Protein AF-A0A0K2REM5-F1 (afdb_monomer)

Solvent-accessible surface area (backbone atoms only — not comparable to full-atom values): 14705 Å² total; per-residue (Å²): 134,83,55,88,50,57,72,48,82,71,60,48,49,62,60,50,51,50,46,52,53,49,50,54,51,49,50,55,50,48,58,51,52,76,68,58,70,94,70,83,90,74,93,64,73,69,62,57,52,56,51,51,54,47,53,51,50,52,52,48,51,52,49,50,52,52,50,52,54,51,49,53,56,49,50,42,46,47,56,35,48,53,49,67,74,66,60,81,79,70,76,54,78,49,80,84,87,75,82,59,88,82,70,61,70,92,49,94,90,57,73,57,70,63,36,54,78,94,71,44,64,84,87,76,93,54,98,66,77,84,59,65,51,57,96,79,36,72,48,75,48,74,78,65,41,75,41,74,42,77,43,42,50,71,61,57,60,71,47,81,21,33,66,44,80,48,73,50,69,49,94,83,42,53,95,88,52,69,45,49,39,22,40,80,42,78,45,63,60,66,68,58,59,43,61,72,21,34,70,37,93,86,56,58,58,45,74,47,70,50,92,76,46,54,72,50,78,43,67,64,54,86,65,83,70,84,67,79,85,78,78,80,89,131

Sequence (234 aa):
MLTRAQAAPTAAIAPVVATIVTMLFLRLLIQRLETWRPVPVASDMPLARRSFMQLLGGTAIAAAAAGIVTTLVRRAGTVASDFRRGVALPAPVTPPQKVPDGAALTLAGLQPLVTPNPDFYRIDTALIPPAVNPPDWTLKVTGLVEREVTLDFATLLTKPMIERHVTIACVSNEVGGDLIGNALWLGWPVRELLAMAGPKPGADMVLSRSTDGWTAGTPSRRSPTIGTRSSPSE

pLDDT: mean 80.76, std 16.91, range [35.06, 98.0]

Radius of gyration: 27.95 Å; Cα contacts (8 Å, |Δi|>4): 192; chains: 1; bounding box: 72×61×76 Å

Structure (mmCIF, N/CA/C/O backbone):
data_AF-A0A0K2REM5-F1
#
_entry.id   AF-A0A0K2REM5-F1
#
loop_
_atom_site.group_PDB
_atom_site.id
_atom_site.type_symbol
_atom_site.label_atom_id
_atom_site.label_alt_id
_atom_site.label_comp_id
_atom_site.label_asym_id
_atom_site.label_entity_id
_atom_site.label_seq_id
_atom_site.pdbx_PDB_ins_code
_atom_site.Cartn_x
_atom_site.Cartn_y
_atom_site.Cartn_z
_atom_site.occupancy
_atom_site.B_iso_or_equiv
_atom_site.auth_seq_id
_atom_site.auth_comp_id
_atom_site.auth_asym_id
_atom_site.auth_atom_id
_atom_site.pdbx_PDB_model_num
ATOM 1 N N . MET A 1 1 ? 13.345 14.187 -12.898 1.00 38.91 1 MET A N 1
ATOM 2 C CA . MET A 1 1 ? 13.161 14.880 -11.607 1.00 38.91 1 MET A CA 1
ATOM 3 C C . MET A 1 1 ? 13.047 13.817 -10.528 1.00 38.91 1 MET A C 1
ATOM 5 O O . MET A 1 1 ? 12.095 13.054 -10.583 1.00 38.91 1 MET A O 1
ATOM 9 N N . LEU A 1 2 ? 14.030 13.691 -9.630 1.00 37.66 2 LEU A N 1
ATOM 10 C CA . LEU A 1 2 ? 13.861 12.861 -8.431 1.00 37.66 2 LEU A CA 1
ATOM 11 C C . LEU A 1 2 ? 13.026 13.662 -7.430 1.00 37.66 2 LEU A C 1
ATOM 13 O O . LEU A 1 2 ? 13.367 14.806 -7.128 1.00 37.66 2 LEU A O 1
ATOM 17 N N . THR A 1 3 ? 11.930 13.096 -6.935 1.00 45.97 3 THR A N 1
ATOM 18 C CA . THR A 1 3 ? 11.188 13.710 -5.829 1.00 45.97 3 THR A CA 1
ATOM 19 C C . THR A 1 3 ? 12.011 13.584 -4.542 1.00 45.97 3 THR A C 1
ATOM 21 O O . THR A 1 3 ? 12.854 12.695 -4.408 1.00 45.97 3 THR A O 1
ATOM 24 N N . ARG A 1 4 ? 11.783 14.482 -3.571 1.00 49.62 4 ARG A N 1
ATOM 25 C CA . ARG A 1 4 ? 12.514 14.565 -2.283 1.00 49.62 4 ARG A CA 1
ATOM 26 C C . ARG A 1 4 ? 12.609 13.220 -1.537 1.00 49.62 4 ARG A C 1
ATOM 28 O O . ARG A 1 4 ? 13.523 13.016 -0.749 1.00 49.62 4 ARG A O 1
ATOM 35 N N . ALA A 1 5 ? 11.672 12.318 -1.813 1.00 50.94 5 ALA A N 1
ATOM 36 C CA . ALA A 1 5 ? 11.553 10.974 -1.271 1.00 50.94 5 ALA A CA 1
ATOM 37 C C . ALA A 1 5 ? 12.581 9.953 -1.794 1.00 50.94 5 ALA A C 1
ATOM 39 O O . ALA A 1 5 ? 12.925 9.013 -1.086 1.00 50.94 5 ALA A O 1
ATOM 40 N N . GLN A 1 6 ? 13.081 10.128 -3.018 1.00 51.16 6 GLN A N 1
ATOM 41 C CA . GLN A 1 6 ? 13.965 9.163 -3.683 1.00 51.16 6 GLN A CA 1
ATOM 42 C C . GLN A 1 6 ? 15.454 9.502 -3.507 1.00 51.16 6 GLN A C 1
ATOM 44 O O . GLN A 1 6 ? 16.320 8.814 -4.042 1.00 51.16 6 GLN A O 1
ATOM 49 N N . ALA A 1 7 ? 15.772 10.557 -2.752 1.00 49.78 7 ALA A N 1
ATOM 50 C CA . ALA A 1 7 ? 17.129 11.046 -2.524 1.00 49.78 7 ALA A CA 1
ATOM 51 C C . ALA A 1 7 ? 17.877 10.241 -1.439 1.00 49.78 7 ALA A C 1
ATOM 53 O O . ALA A 1 7 ? 18.422 10.809 -0.495 1.00 49.78 7 ALA A O 1
ATOM 54 N N . ALA A 1 8 ? 17.910 8.911 -1.552 1.00 58.28 8 ALA A N 1
ATOM 55 C CA . ALA A 1 8 ? 18.870 8.106 -0.799 1.00 58.28 8 ALA A CA 1
ATOM 56 C C . ALA A 1 8 ? 20.272 8.263 -1.433 1.00 58.28 8 ALA A C 1
ATOM 58 O O . ALA A 1 8 ? 20.366 8.304 -2.661 1.00 58.28 8 ALA A O 1
ATOM 59 N N . PRO A 1 9 ? 21.381 8.293 -0.665 1.00 52.97 9 PRO A N 1
ATOM 60 C CA . PRO A 1 9 ? 22.737 8.385 -1.228 1.00 52.97 9 PRO A CA 1
ATOM 61 C C . PRO A 1 9 ? 23.044 7.278 -2.249 1.00 52.97 9 PRO A C 1
ATOM 63 O O . PRO A 1 9 ? 23.750 7.492 -3.232 1.00 52.97 9 PRO A O 1
ATOM 66 N N . THR A 1 10 ? 22.450 6.098 -2.058 1.00 53.66 10 THR A N 1
ATOM 67 C CA . THR A 1 10 ? 22.546 4.953 -2.973 1.00 53.66 10 THR A CA 1
ATOM 68 C C . THR A 1 10 ? 21.796 5.166 -4.288 1.00 53.66 10 THR A C 1
ATOM 70 O O . THR A 1 10 ? 22.218 4.640 -5.317 1.00 53.66 10 THR A O 1
ATOM 73 N N . ALA A 1 11 ? 20.743 5.991 -4.300 1.00 58.75 11 ALA A N 1
ATOM 74 C CA . ALA A 1 11 ? 19.997 6.340 -5.509 1.00 58.75 11 ALA A CA 1
ATOM 75 C C . ALA A 1 11 ? 20.817 7.208 -6.479 1.00 58.75 11 ALA A C 1
ATOM 77 O O . ALA A 1 11 ? 20.502 7.260 -7.665 1.00 58.75 11 ALA A O 1
ATOM 78 N N . ALA A 1 12 ? 21.894 7.845 -6.003 1.00 60.94 12 ALA A N 1
ATOM 79 C CA . ALA A 1 12 ? 22.822 8.596 -6.844 1.00 60.94 12 ALA A CA 1
ATOM 80 C C . ALA A 1 12 ? 23.864 7.703 -7.542 1.00 60.94 12 ALA A C 1
ATOM 82 O O . ALA A 1 12 ? 24.418 8.106 -8.560 1.00 60.94 12 ALA A O 1
ATOM 83 N N . ILE A 1 13 ? 24.116 6.480 -7.058 1.00 68.44 13 ILE A N 1
ATOM 84 C CA . ILE A 1 13 ? 25.184 5.617 -7.593 1.00 68.44 13 ILE A CA 1
ATOM 85 C C . ILE A 1 13 ? 24.899 5.235 -9.046 1.00 68.44 13 ILE A C 1
ATOM 87 O O . ILE A 1 13 ? 25.750 5.419 -9.911 1.00 68.44 13 ILE A O 1
ATOM 91 N N . ALA A 1 14 ? 23.690 4.752 -9.335 1.00 67.69 14 ALA A N 1
ATOM 92 C CA . ALA A 1 14 ? 23.302 4.359 -10.686 1.00 67.69 14 ALA A CA 1
ATOM 93 C C . ALA A 1 14 ? 23.385 5.515 -11.709 1.00 67.69 14 ALA A C 1
ATOM 95 O O . ALA A 1 14 ? 24.041 5.329 -12.736 1.00 67.69 14 ALA A O 1
ATOM 96 N N . PRO A 1 15 ? 22.809 6.713 -11.468 1.00 72.19 15 PRO A N 1
ATOM 97 C CA . PRO A 1 15 ? 22.940 7.829 -12.401 1.00 72.19 15 PRO A CA 1
ATOM 98 C C . PRO A 1 15 ? 24.369 8.374 -12.477 1.00 72.19 15 PRO A C 1
ATOM 100 O O . PRO A 1 15 ? 24.779 8.778 -13.560 1.00 72.19 15 PRO A O 1
ATOM 103 N N . VAL A 1 16 ? 25.161 8.346 -11.398 1.00 78.94 16 VAL A N 1
ATOM 104 C CA . VAL A 1 16 ? 26.580 8.747 -11.442 1.00 78.94 16 VAL A CA 1
ATOM 105 C C . VAL A 1 16 ? 27.391 7.779 -12.299 1.00 78.94 16 VAL A C 1
ATOM 107 O O . VAL A 1 16 ? 28.109 8.221 -13.191 1.00 78.94 16 VAL A O 1
ATOM 110 N N . VAL A 1 17 ? 27.237 6.467 -12.101 1.00 78.44 17 VAL A N 1
ATOM 111 C CA . VAL A 1 17 ? 27.892 5.448 -12.936 1.00 78.44 17 VAL A CA 1
ATOM 112 C C . VAL A 1 17 ? 27.443 5.584 -14.389 1.00 78.44 17 VAL A C 1
ATOM 114 O O . VAL A 1 17 ? 28.288 5.623 -15.279 1.00 78.44 17 VAL A O 1
ATOM 117 N N . ALA A 1 18 ? 26.142 5.743 -14.643 1.00 73.75 18 ALA A N 1
ATOM 118 C CA . ALA A 1 18 ? 25.622 5.966 -15.990 1.00 73.75 18 ALA A CA 1
ATOM 119 C C . ALA A 1 18 ? 26.197 7.243 -16.621 1.00 73.75 18 ALA A C 1
ATOM 121 O O . ALA A 1 18 ? 26.572 7.228 -17.791 1.00 73.75 18 ALA A O 1
ATOM 122 N N . THR A 1 19 ? 26.333 8.324 -15.851 1.00 79.56 19 THR A N 1
ATOM 123 C CA . THR A 1 19 ? 26.928 9.587 -16.311 1.00 79.56 19 THR A CA 1
ATOM 124 C C . THR A 1 19 ? 28.407 9.412 -16.628 1.00 79.56 19 THR A C 1
ATOM 126 O O . THR A 1 19 ? 28.842 9.847 -17.687 1.00 79.56 19 THR A O 1
ATOM 129 N N . ILE A 1 20 ? 29.179 8.730 -15.776 1.00 82.56 20 ILE A N 1
ATOM 130 C CA . ILE A 1 20 ? 30.601 8.448 -16.021 1.00 82.56 20 ILE A CA 1
ATOM 131 C C . ILE A 1 20 ? 30.760 7.592 -17.279 1.00 82.56 20 ILE A C 1
ATOM 133 O O . ILE A 1 20 ? 31.544 7.943 -18.157 1.00 82.56 20 ILE A O 1
ATOM 137 N N . VAL A 1 21 ? 29.989 6.509 -17.406 1.00 81.00 21 VAL A N 1
ATOM 138 C CA . VAL A 1 21 ? 30.015 5.630 -18.585 1.00 81.00 21 VAL A CA 1
ATOM 139 C C . VAL A 1 21 ? 29.639 6.407 -19.845 1.00 81.00 21 VAL A C 1
ATOM 141 O O . VAL A 1 21 ? 30.351 6.329 -20.843 1.00 81.00 21 VAL A O 1
ATOM 144 N N . THR A 1 22 ? 28.578 7.215 -19.786 1.00 78.31 22 THR A N 1
ATOM 145 C CA . THR A 1 22 ? 28.150 8.069 -20.902 1.00 78.31 22 THR A CA 1
ATOM 146 C C . THR A 1 22 ? 29.225 9.091 -21.251 1.00 78.31 22 THR A C 1
ATOM 148 O O . THR A 1 22 ? 29.526 9.268 -22.423 1.00 78.31 22 THR A O 1
ATOM 151 N N . MET A 1 23 ? 29.857 9.727 -20.263 1.00 81.25 23 MET A N 1
ATOM 152 C CA . MET A 1 23 ? 30.904 10.724 -20.484 1.00 81.25 23 MET A CA 1
ATOM 153 C C . MET A 1 23 ? 32.159 10.100 -21.100 1.00 81.25 23 MET A C 1
ATOM 155 O O . MET A 1 23 ? 32.737 10.676 -22.018 1.00 81.25 23 MET A O 1
ATOM 159 N N . LEU A 1 24 ? 32.574 8.918 -20.637 1.00 82.69 24 LEU A N 1
ATOM 160 C CA . LEU A 1 24 ? 33.688 8.170 -21.223 1.00 82.69 24 LEU A CA 1
ATOM 161 C C . LEU A 1 24 ? 33.369 7.740 -22.657 1.00 82.69 24 LEU A C 1
ATOM 163 O O . LEU A 1 24 ? 34.203 7.904 -23.546 1.00 82.69 24 LEU A O 1
ATOM 167 N N . PHE A 1 25 ? 32.150 7.257 -22.898 1.00 78.75 25 PHE A N 1
ATOM 168 C CA . PHE A 1 25 ? 31.690 6.884 -24.230 1.00 78.75 25 PHE A CA 1
ATOM 169 C C . PHE A 1 25 ? 31.640 8.093 -25.175 1.00 78.75 25 PHE A C 1
ATOM 171 O O . PHE A 1 25 ? 32.170 8.034 -26.281 1.00 78.75 25 PHE A O 1
ATOM 178 N N . LEU A 1 26 ? 31.099 9.224 -24.716 1.00 78.69 26 LEU A N 1
ATOM 179 C CA . LEU A 1 26 ? 31.030 10.462 -25.488 1.00 78.69 26 LEU A CA 1
ATOM 180 C C . LEU A 1 26 ? 32.428 11.017 -25.782 1.00 78.69 26 LEU A C 1
ATOM 182 O O . LEU A 1 26 ? 32.691 11.428 -26.905 1.00 78.69 26 LEU A O 1
ATOM 186 N N . ARG A 1 27 ? 33.353 10.979 -24.812 1.00 81.25 27 ARG A N 1
ATOM 187 C CA . ARG A 1 27 ? 34.755 11.372 -25.031 1.00 81.25 27 ARG A CA 1
ATOM 188 C C . ARG A 1 27 ? 35.427 10.505 -26.091 1.00 81.25 27 ARG A C 1
ATOM 190 O O . ARG A 1 27 ? 36.120 11.044 -26.948 1.00 81.25 27 ARG A O 1
ATOM 197 N N . LEU A 1 28 ? 35.196 9.192 -26.067 1.00 81.25 28 LEU A N 1
ATOM 198 C CA . LEU A 1 28 ? 35.695 8.282 -27.100 1.00 81.25 28 LEU A CA 1
ATOM 199 C C . LEU A 1 28 ? 35.115 8.619 -28.483 1.00 81.25 28 LEU A C 1
ATOM 201 O O . LEU A 1 28 ? 35.856 8.616 -29.465 1.00 81.25 28 LEU A O 1
ATOM 205 N N . LEU A 1 29 ? 33.822 8.949 -28.563 1.00 75.31 29 LEU A N 1
ATOM 206 C CA . LEU A 1 29 ? 33.171 9.369 -29.809 1.00 75.31 29 LEU A CA 1
ATOM 207 C C . LEU A 1 29 ? 33.691 10.722 -30.316 1.00 75.31 29 LEU A C 1
ATOM 209 O O . LEU A 1 29 ? 33.937 10.859 -31.510 1.00 75.31 29 LEU A O 1
ATOM 213 N N . ILE A 1 30 ? 33.912 11.697 -29.429 1.00 77.88 30 ILE A N 1
ATOM 214 C CA . ILE A 1 30 ? 34.440 13.025 -29.781 1.00 77.88 30 ILE A CA 1
ATOM 215 C C . ILE A 1 30 ? 35.875 12.915 -30.296 1.00 77.88 30 ILE A C 1
ATOM 217 O O . ILE A 1 30 ? 36.161 13.408 -31.380 1.00 77.88 30 ILE A O 1
ATOM 221 N N . GLN A 1 31 ? 36.756 12.185 -29.603 1.00 78.31 31 GLN A N 1
ATOM 222 C CA . GLN A 1 31 ? 38.121 11.934 -30.091 1.00 78.31 31 GLN A CA 1
ATOM 223 C C . GLN A 1 31 ? 38.123 11.237 -31.459 1.00 78.31 31 GLN A C 1
ATOM 225 O O . GLN A 1 31 ? 39.013 11.440 -32.288 1.00 78.31 31 GLN A O 1
ATOM 230 N N . ARG A 1 32 ? 37.113 10.402 -31.720 1.00 66.56 32 ARG A N 1
ATOM 231 C CA . ARG A 1 32 ? 36.924 9.754 -33.018 1.00 66.56 32 ARG A CA 1
ATOM 232 C C . ARG A 1 32 ? 36.415 10.699 -34.099 1.00 66.56 32 ARG A C 1
ATOM 234 O O . ARG A 1 32 ? 36.849 10.568 -35.237 1.00 66.56 32 ARG A O 1
ATOM 241 N N . LEU A 1 33 ? 35.553 11.646 -33.748 1.00 72.44 33 LEU A N 1
ATOM 242 C CA . LEU A 1 33 ? 35.083 12.685 -34.658 1.00 72.44 33 LEU A CA 1
ATOM 243 C C . LEU A 1 33 ? 36.209 13.665 -35.016 1.00 72.44 33 LEU A C 1
ATOM 245 O O . LEU A 1 33 ? 36.380 13.992 -36.182 1.00 72.44 33 LEU A O 1
ATOM 249 N N . GLU A 1 34 ? 37.025 14.073 -34.043 1.00 71.38 34 GLU A N 1
ATOM 250 C CA . GLU A 1 34 ? 38.167 14.977 -34.260 1.00 71.38 34 GLU A CA 1
ATOM 251 C C . GLU A 1 34 ? 39.264 14.353 -35.133 1.00 71.38 34 GLU A C 1
ATOM 253 O O . GLU A 1 34 ? 39.951 15.046 -35.882 1.00 71.38 34 GLU A O 1
ATOM 258 N N . THR A 1 35 ? 39.419 13.029 -35.068 1.00 66.94 35 THR A N 1
ATOM 259 C CA . THR A 1 35 ? 40.358 12.288 -35.924 1.00 66.94 35 THR A CA 1
ATOM 260 C C . THR A 1 35 ? 39.781 11.949 -37.301 1.00 66.94 35 THR A C 1
ATOM 262 O O . THR A 1 35 ? 40.516 11.476 -38.172 1.00 66.94 35 THR A O 1
ATOM 265 N N . TRP A 1 36 ? 38.496 12.221 -37.544 1.00 57.62 36 TRP A N 1
ATOM 266 C CA . TRP A 1 36 ? 37.853 12.012 -38.835 1.00 57.62 36 TRP A CA 1
ATOM 267 C C . TRP A 1 36 ? 38.085 13.220 -39.753 1.00 57.62 36 TRP A C 1
ATOM 269 O O . TRP A 1 36 ? 37.382 14.225 -39.699 1.00 57.62 36 TRP A O 1
ATOM 279 N N . ARG A 1 37 ? 39.098 13.124 -40.621 1.00 55.56 37 ARG A N 1
ATOM 280 C CA . ARG A 1 37 ? 39.279 14.033 -41.763 1.00 55.56 37 ARG A CA 1
ATOM 281 C C . ARG A 1 37 ? 38.570 13.457 -42.996 1.00 55.56 37 ARG A C 1
ATOM 283 O O . ARG A 1 37 ? 38.778 12.277 -43.283 1.00 55.56 37 ARG A O 1
ATOM 290 N N . PRO A 1 38 ? 37.797 14.243 -43.768 1.00 50.12 38 PRO A N 1
ATOM 291 C CA . PRO A 1 38 ? 37.317 13.798 -45.070 1.00 50.12 38 PRO A CA 1
ATOM 292 C C . PRO A 1 38 ? 38.514 13.723 -46.028 1.00 50.12 38 PRO A C 1
ATOM 294 O O . PRO A 1 38 ? 39.036 14.745 -46.464 1.00 50.12 38 PRO A O 1
ATOM 297 N N . VAL A 1 39 ? 38.993 12.511 -46.312 1.00 48.88 39 VAL A N 1
ATOM 298 C CA . VAL A 1 39 ? 40.032 12.267 -47.323 1.00 48.88 39 VAL A CA 1
ATOM 299 C C . VAL A 1 39 ? 39.340 11.846 -48.625 1.00 48.88 39 VAL A C 1
ATOM 301 O O . VAL A 1 39 ? 38.527 10.918 -48.589 1.00 48.88 39 VAL A O 1
ATOM 304 N N . PRO A 1 40 ? 39.612 12.503 -49.771 1.00 49.75 40 PRO A N 1
ATOM 305 C CA . PRO A 1 40 ? 39.105 12.056 -51.060 1.00 49.75 40 PRO A CA 1
ATOM 306 C C . PRO A 1 40 ? 39.716 10.693 -51.418 1.00 49.75 40 PRO A C 1
ATOM 308 O O . PRO A 1 40 ? 40.903 10.450 -51.226 1.00 49.75 40 PRO A O 1
ATOM 311 N N . VAL A 1 41 ? 38.843 9.806 -51.888 1.00 58.69 41 VAL A N 1
ATOM 312 C CA . VAL A 1 41 ? 39.009 8.371 -52.165 1.00 58.69 41 VAL A CA 1
ATOM 313 C C . VAL A 1 41 ? 40.422 7.942 -52.602 1.00 58.69 41 VAL A C 1
ATOM 315 O O . VAL A 1 41 ? 40.821 8.195 -53.733 1.00 58.69 41 VAL A O 1
ATOM 318 N N . ALA A 1 42 ? 41.109 7.172 -51.751 1.00 48.56 42 ALA A N 1
ATOM 319 C CA . ALA A 1 42 ? 42.051 6.122 -52.156 1.00 48.56 42 ALA A CA 1
ATOM 320 C C . ALA A 1 42 ? 42.259 5.120 -50.999 1.00 48.56 42 ALA A C 1
ATOM 322 O O . ALA A 1 42 ? 42.780 5.472 -49.948 1.00 48.56 42 ALA A O 1
ATOM 323 N N . SER A 1 43 ? 41.767 3.892 -51.205 1.00 58.88 43 SER A N 1
ATOM 324 C CA . SER A 1 43 ? 42.040 2.630 -50.487 1.00 58.88 43 SER A CA 1
ATOM 325 C C . SER A 1 43 ? 42.645 2.696 -49.070 1.00 58.88 43 SER A C 1
ATOM 327 O O . SER A 1 43 ? 43.864 2.707 -48.931 1.00 58.88 43 SER A O 1
ATOM 329 N N . ASP A 1 44 ? 41.817 2.576 -48.021 1.00 49.81 44 ASP A N 1
ATOM 330 C CA . ASP A 1 44 ? 42.328 2.309 -46.665 1.00 49.81 44 ASP A CA 1
ATOM 331 C C . ASP A 1 44 ? 41.375 1.425 -45.823 1.00 49.81 44 ASP A C 1
ATOM 333 O O . ASP A 1 44 ? 40.582 1.868 -44.991 1.00 49.81 44 ASP A O 1
ATOM 337 N N . MET A 1 45 ? 41.446 0.110 -46.055 1.00 55.16 45 MET A N 1
ATOM 338 C CA . MET A 1 45 ? 40.729 -0.938 -45.301 1.00 55.16 45 MET A CA 1
ATOM 339 C C . MET A 1 45 ? 41.046 -1.027 -43.778 1.00 55.16 45 MET A C 1
ATOM 341 O O . MET A 1 45 ? 40.168 -1.467 -43.026 1.00 55.16 45 MET A O 1
ATOM 345 N N . PRO A 1 46 ? 42.226 -0.626 -43.247 1.00 54.94 46 PRO A N 1
ATOM 346 C CA . PRO A 1 46 ? 42.538 -0.764 -41.814 1.00 54.94 46 PRO A CA 1
ATOM 347 C C . PRO A 1 46 ? 41.777 0.205 -40.891 1.00 54.94 46 PRO A C 1
ATOM 349 O O . PRO A 1 46 ? 41.361 -0.177 -39.791 1.00 54.94 46 PRO A O 1
ATOM 352 N N . LEU A 1 47 ? 41.573 1.454 -41.325 1.00 56.94 47 LEU A N 1
ATOM 353 C CA . LEU A 1 47 ? 40.915 2.502 -40.529 1.00 56.94 47 LEU A CA 1
ATOM 354 C C . LEU A 1 47 ? 39.403 2.256 -40.398 1.00 56.94 47 LEU A C 1
ATOM 356 O O . LEU A 1 47 ? 38.857 2.400 -39.301 1.00 56.94 47 LEU A O 1
ATOM 360 N N . ALA A 1 48 ? 38.757 1.778 -41.468 1.00 64.12 48 ALA A N 1
ATOM 361 C CA . ALA A 1 48 ? 37.344 1.386 -41.473 1.00 64.12 48 ALA A CA 1
ATOM 362 C C . ALA A 1 48 ? 37.054 0.204 -40.529 1.00 64.12 48 ALA A C 1
ATOM 364 O O . ALA A 1 48 ? 36.047 0.185 -39.822 1.00 64.12 48 ALA A O 1
ATOM 365 N N . ARG A 1 49 ? 37.975 -0.766 -40.437 1.00 65.81 49 ARG A N 1
ATOM 366 C CA . ARG A 1 49 ? 37.855 -1.898 -39.505 1.00 65.81 49 ARG A CA 1
ATOM 367 C C . ARG A 1 49 ? 37.924 -1.440 -38.047 1.00 65.81 49 ARG A C 1
ATOM 369 O O . ARG A 1 49 ? 37.174 -1.933 -37.208 1.00 65.81 49 ARG A O 1
ATOM 376 N N . ARG A 1 50 ? 38.799 -0.482 -37.726 1.00 68.56 50 ARG A N 1
ATOM 377 C CA . ARG A 1 50 ? 38.969 0.030 -36.356 1.00 68.56 50 ARG A CA 1
ATOM 378 C C . ARG A 1 50 ? 37.829 0.953 -35.919 1.00 68.56 50 ARG A C 1
ATOM 380 O O . ARG A 1 50 ? 37.538 1.000 -34.726 1.00 68.56 50 ARG A O 1
ATOM 387 N N . SER A 1 51 ? 37.212 1.711 -36.824 1.00 68.31 51 SER A N 1
ATOM 388 C CA . SER A 1 51 ? 36.013 2.507 -36.516 1.00 68.31 51 SER A CA 1
ATOM 389 C C . SER A 1 51 ? 34.789 1.611 -36.332 1.00 68.31 51 SER A C 1
ATOM 391 O O . SER A 1 51 ? 34.085 1.747 -35.333 1.00 68.31 51 SER A O 1
ATOM 393 N N . PHE A 1 52 ? 34.613 0.619 -37.207 1.00 69.69 52 PHE A N 1
ATOM 394 C CA . PHE A 1 52 ? 33.560 -0.386 -37.091 1.00 69.69 52 PHE A CA 1
ATOM 395 C C . PHE A 1 52 ? 33.642 -1.172 -35.773 1.00 69.69 52 PHE A C 1
ATOM 397 O O . PHE A 1 52 ? 32.657 -1.252 -35.045 1.00 69.69 52 PHE A O 1
ATOM 404 N N . MET A 1 53 ? 34.825 -1.684 -35.406 1.00 74.50 53 MET A N 1
ATOM 405 C CA . MET A 1 53 ? 35.010 -2.446 -34.159 1.00 74.50 53 MET A CA 1
ATOM 406 C C . MET A 1 53 ? 34.726 -1.617 -32.903 1.00 74.50 53 MET A C 1
ATOM 408 O O . MET A 1 53 ? 34.275 -2.151 -31.894 1.00 74.50 53 MET A O 1
ATOM 412 N N . GLN A 1 54 ? 34.960 -0.306 -32.952 1.00 69.50 54 GLN A N 1
ATOM 413 C CA . GLN A 1 54 ? 34.640 0.575 -31.835 1.00 69.50 54 GLN A CA 1
ATOM 414 C C . GLN A 1 54 ? 33.165 0.924 -31.739 1.00 69.50 54 GLN A C 1
ATOM 416 O O . GLN A 1 54 ? 32.638 0.955 -30.632 1.00 69.50 54 GLN A O 1
ATOM 421 N N . LEU A 1 55 ? 32.496 1.162 -32.869 1.00 75.12 55 LEU A N 1
ATOM 422 C CA . LEU A 1 55 ? 31.049 1.349 -32.885 1.00 75.12 55 LEU A CA 1
ATOM 423 C C . LEU A 1 55 ? 30.356 0.082 -32.366 1.00 75.12 55 LEU A C 1
ATOM 425 O O . LEU A 1 55 ? 29.487 0.157 -31.500 1.00 75.12 55 LEU A O 1
ATOM 429 N N . LEU A 1 56 ? 30.812 -1.087 -32.823 1.00 75.56 56 LEU A N 1
ATOM 430 C CA . LEU A 1 56 ? 30.339 -2.384 -32.352 1.00 75.56 56 LEU A CA 1
ATOM 431 C C . LEU A 1 56 ? 30.593 -2.565 -30.847 1.00 75.56 56 LEU A C 1
ATOM 433 O O . LEU A 1 56 ? 29.671 -2.911 -30.113 1.00 75.56 56 LEU A O 1
ATOM 437 N N . GLY A 1 57 ? 31.806 -2.265 -30.370 1.00 76.56 57 GLY A N 1
ATOM 438 C CA . GLY A 1 57 ? 32.150 -2.329 -28.946 1.00 76.56 57 GLY A CA 1
ATOM 439 C C . GLY A 1 57 ? 31.321 -1.371 -28.082 1.00 76.56 57 GLY A C 1
ATOM 440 O O . GLY A 1 57 ? 30.831 -1.758 -27.026 1.00 76.56 57 GLY A O 1
ATOM 441 N N . GLY A 1 58 ? 31.093 -0.146 -28.558 1.00 74.38 58 GLY A N 1
ATOM 442 C CA . GLY A 1 58 ? 30.236 0.845 -27.909 1.00 74.38 58 GLY A CA 1
ATOM 443 C C . GLY A 1 58 ? 28.785 0.392 -27.789 1.00 74.38 58 GLY A C 1
ATOM 444 O O . GLY A 1 58 ? 28.196 0.443 -26.710 1.00 74.38 58 GLY A O 1
ATOM 445 N N . THR A 1 59 ? 28.236 -0.124 -28.888 1.00 76.19 59 THR A N 1
ATOM 446 C CA . THR A 1 59 ? 26.868 -0.654 -28.934 1.00 76.19 59 THR A CA 1
ATOM 447 C C . THR A 1 59 ? 26.722 -1.872 -28.017 1.00 76.19 59 THR A C 1
ATOM 449 O O . THR A 1 59 ? 25.731 -1.986 -27.299 1.00 76.19 59 THR A O 1
ATOM 452 N N . ALA A 1 60 ? 27.731 -2.748 -27.969 1.00 75.12 60 ALA A N 1
ATOM 453 C CA . ALA A 1 60 ? 27.752 -3.909 -27.084 1.00 75.12 60 ALA A CA 1
ATOM 454 C C . ALA A 1 60 ? 27.770 -3.516 -25.597 1.00 75.12 60 ALA A C 1
ATOM 456 O O . ALA A 1 60 ? 27.030 -4.096 -24.806 1.00 75.12 60 ALA A O 1
ATOM 457 N N . ILE A 1 61 ? 28.555 -2.501 -25.214 1.00 77.44 61 ILE A N 1
ATOM 458 C CA . ILE A 1 61 ? 28.582 -1.986 -23.834 1.00 77.44 61 ILE A CA 1
ATOM 459 C C . ILE A 1 61 ? 27.228 -1.375 -23.458 1.00 77.44 61 ILE A C 1
ATOM 461 O O . ILE A 1 61 ? 26.705 -1.668 -22.382 1.00 77.44 61 ILE A O 1
ATOM 465 N N . ALA A 1 62 ? 26.633 -0.569 -24.341 1.00 75.19 62 ALA A N 1
ATOM 466 C CA . ALA A 1 62 ? 25.319 0.025 -24.105 1.00 75.19 62 ALA A CA 1
ATOM 467 C C . ALA A 1 62 ? 24.227 -1.049 -23.943 1.00 75.19 62 ALA A C 1
ATOM 469 O O . ALA A 1 62 ? 23.435 -0.993 -23.001 1.00 75.19 62 ALA A O 1
ATOM 470 N N . ALA A 1 63 ? 24.227 -2.066 -24.809 1.00 78.44 63 ALA A N 1
ATOM 471 C CA . ALA A 1 63 ? 23.303 -3.193 -24.723 1.00 78.44 63 ALA A CA 1
ATOM 472 C C . ALA A 1 63 ? 23.507 -4.013 -23.438 1.00 78.44 63 ALA A C 1
ATOM 474 O O . ALA A 1 63 ? 22.531 -4.377 -22.783 1.00 78.44 63 ALA A O 1
ATOM 475 N N . ALA A 1 64 ? 24.757 -4.258 -23.032 1.00 77.50 64 ALA A N 1
ATOM 476 C CA . ALA A 1 64 ? 25.068 -4.952 -21.786 1.00 77.50 64 ALA A CA 1
ATOM 477 C C . ALA A 1 64 ? 24.583 -4.162 -20.561 1.00 77.50 64 ALA A C 1
ATOM 479 O O . ALA A 1 64 ? 23.938 -4.730 -19.680 1.00 77.50 64 ALA A O 1
ATOM 480 N N . ALA A 1 65 ? 24.816 -2.846 -20.526 1.00 75.38 65 ALA A N 1
ATOM 481 C CA . ALA A 1 65 ? 24.337 -1.981 -19.451 1.00 75.38 65 ALA A CA 1
ATOM 482 C C . ALA A 1 65 ? 22.800 -1.976 -19.367 1.00 75.38 65 ALA A C 1
ATOM 484 O O . ALA A 1 65 ? 22.240 -2.180 -18.288 1.00 75.38 65 ALA A O 1
ATOM 485 N N . ALA A 1 66 ? 22.109 -1.830 -20.502 1.00 77.81 66 ALA A N 1
ATOM 486 C CA . ALA A 1 66 ? 20.650 -1.907 -20.563 1.00 77.81 66 ALA A CA 1
ATOM 487 C C . ALA A 1 66 ? 20.122 -3.285 -20.120 1.00 77.81 66 ALA A C 1
ATOM 489 O O . ALA A 1 66 ? 19.138 -3.370 -19.381 1.00 77.81 66 ALA A O 1
ATOM 490 N N . GLY A 1 67 ? 20.800 -4.367 -20.516 1.00 79.31 67 GLY A N 1
ATOM 491 C CA . GLY A 1 67 ? 20.484 -5.735 -20.109 1.00 79.31 67 GLY A CA 1
ATOM 492 C C . GLY A 1 67 ? 20.627 -5.956 -18.602 1.00 79.31 67 GLY A C 1
ATOM 493 O O . GLY A 1 67 ? 19.737 -6.548 -17.987 1.00 79.31 67 GLY A O 1
ATOM 494 N N . ILE A 1 68 ? 21.690 -5.426 -17.986 1.00 78.31 68 ILE A N 1
ATOM 495 C CA . ILE A 1 68 ? 21.910 -5.472 -16.530 1.00 78.31 68 ILE A CA 1
ATOM 496 C C . ILE A 1 68 ? 20.801 -4.711 -15.794 1.00 78.31 68 ILE A C 1
ATOM 498 O O . ILE A 1 68 ? 20.177 -5.257 -14.886 1.00 78.31 68 ILE A O 1
ATOM 502 N N . VAL A 1 69 ? 20.491 -3.479 -16.209 1.00 76.38 69 VAL A N 1
ATOM 503 C CA . VAL A 1 69 ? 19.411 -2.688 -15.590 1.00 76.38 69 VAL A CA 1
ATOM 504 C C . VAL A 1 69 ? 18.071 -3.421 -15.698 1.00 76.38 69 VAL A C 1
ATOM 506 O O . VAL A 1 69 ? 17.356 -3.574 -14.707 1.00 76.38 69 VAL A O 1
ATOM 509 N N . THR A 1 70 ? 17.758 -3.950 -16.882 1.00 78.25 70 THR A N 1
ATOM 510 C CA . THR A 1 70 ? 16.509 -4.681 -17.131 1.00 78.25 70 THR A CA 1
ATOM 511 C C . THR A 1 70 ? 16.414 -5.950 -16.285 1.00 78.25 70 THR A C 1
ATOM 513 O O . THR A 1 70 ? 15.354 -6.249 -15.736 1.00 78.25 70 THR A O 1
ATOM 516 N N . THR A 1 71 ? 17.507 -6.706 -16.149 1.00 77.38 71 THR A N 1
ATOM 517 C CA . THR A 1 71 ? 17.522 -7.928 -15.331 1.00 77.38 71 THR A CA 1
ATOM 518 C C . THR A 1 71 ? 17.372 -7.629 -13.848 1.00 77.38 71 THR A C 1
ATOM 520 O O . THR A 1 71 ? 16.638 -8.350 -13.177 1.00 77.38 71 THR A O 1
ATOM 523 N N . LEU A 1 72 ? 17.987 -6.561 -13.334 1.00 76.06 72 LEU A N 1
ATOM 524 C CA . LEU A 1 72 ? 17.816 -6.150 -11.938 1.00 76.06 72 LEU A CA 1
ATOM 525 C C . LEU A 1 72 ? 16.364 -5.759 -11.630 1.00 76.06 72 LEU A C 1
ATOM 527 O O . LEU A 1 72 ? 15.791 -6.262 -10.665 1.00 76.06 72 LEU A O 1
ATOM 531 N N . VAL A 1 73 ? 15.739 -4.940 -12.484 1.00 76.56 73 VAL A N 1
ATOM 532 C CA . VAL A 1 73 ? 14.327 -4.541 -12.326 1.00 76.56 73 VAL A CA 1
ATOM 533 C C . VAL A 1 73 ? 13.402 -5.758 -12.393 1.00 76.56 73 VAL A C 1
ATOM 535 O O . VAL A 1 73 ? 12.524 -5.920 -11.545 1.00 76.56 73 VAL A O 1
ATOM 538 N N . ARG A 1 74 ? 13.623 -6.657 -13.363 1.00 78.38 74 ARG A N 1
ATOM 539 C CA . ARG A 1 74 ? 12.835 -7.890 -13.493 1.00 78.38 74 ARG A CA 1
ATOM 540 C C . ARG A 1 74 ? 12.980 -8.787 -12.269 1.00 78.38 74 ARG A C 1
ATOM 542 O O . ARG A 1 74 ? 11.965 -9.247 -11.765 1.00 78.38 74 ARG A O 1
ATOM 549 N N . ARG A 1 75 ? 14.201 -8.996 -11.764 1.00 76.38 75 ARG A N 1
ATOM 550 C CA . ARG A 1 75 ? 14.458 -9.827 -10.574 1.00 76.38 75 ARG A CA 1
ATOM 551 C C . ARG A 1 75 ? 13.753 -9.295 -9.331 1.00 76.38 75 AR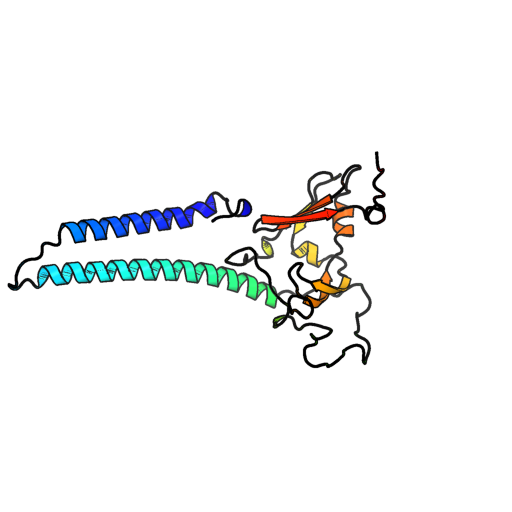G A C 1
ATOM 553 O O . ARG A 1 75 ? 13.146 -10.070 -8.599 1.00 76.38 75 ARG A O 1
ATOM 560 N N . ALA A 1 76 ? 13.802 -7.985 -9.103 1.00 74.12 76 ALA A N 1
ATOM 561 C CA . ALA A 1 76 ? 13.088 -7.377 -7.984 1.00 74.12 76 ALA A CA 1
ATOM 562 C C . ALA A 1 76 ? 11.570 -7.618 -8.105 1.00 74.12 76 ALA A C 1
ATOM 564 O O . ALA A 1 76 ? 10.923 -8.051 -7.151 1.00 74.12 76 ALA A O 1
ATOM 565 N N . GLY A 1 77 ? 11.017 -7.434 -9.310 1.00 73.81 77 GLY A N 1
ATOM 566 C CA . GLY A 1 77 ? 9.611 -7.715 -9.598 1.00 73.81 77 GLY A CA 1
ATOM 567 C C . GLY A 1 77 ? 9.220 -9.186 -9.407 1.00 73.81 77 GLY A C 1
ATOM 568 O O . GLY A 1 77 ? 8.163 -9.454 -8.831 1.00 73.81 77 GLY A O 1
ATOM 569 N N . THR A 1 78 ? 10.062 -10.134 -9.839 1.00 75.12 78 THR A N 1
ATOM 570 C CA . THR A 1 78 ? 9.782 -11.573 -9.705 1.00 75.12 78 THR A CA 1
ATOM 571 C C . THR A 1 78 ? 9.760 -12.001 -8.247 1.00 75.12 78 THR A C 1
ATOM 573 O O . THR A 1 78 ? 8.778 -12.606 -7.835 1.00 75.12 78 THR A O 1
ATOM 576 N N . VAL A 1 79 ? 10.747 -11.595 -7.439 1.00 73.06 79 VAL A N 1
ATOM 577 C CA . VAL A 1 79 ? 10.795 -11.924 -6.000 1.00 73.06 79 VAL A CA 1
ATOM 578 C C . VAL A 1 79 ? 9.543 -11.415 -5.280 1.00 73.06 79 VAL A C 1
ATOM 580 O O . VAL A 1 79 ? 8.876 -12.171 -4.573 1.00 73.06 79 VAL A O 1
ATOM 583 N N . ALA A 1 80 ? 9.155 -10.162 -5.531 1.00 75.69 80 ALA A N 1
ATOM 584 C CA . ALA A 1 80 ? 7.936 -9.599 -4.957 1.00 75.69 80 ALA A CA 1
ATOM 585 C C . ALA A 1 80 ? 6.661 -10.313 -5.452 1.00 75.69 80 ALA A C 1
ATOM 587 O O . ALA A 1 80 ? 5.661 -10.373 -4.737 1.00 75.69 80 ALA A O 1
ATOM 588 N N . SER A 1 81 ? 6.642 -10.828 -6.685 1.00 76.44 81 SER A N 1
ATOM 589 C CA . SER A 1 81 ? 5.503 -11.590 -7.219 1.00 76.44 81 SER A CA 1
ATOM 590 C C . SER A 1 81 ? 5.429 -13.023 -6.685 1.00 76.44 81 SER A C 1
ATOM 592 O O . SER A 1 81 ? 4.338 -13.504 -6.389 1.00 76.44 81 SER A O 1
ATOM 594 N N . ASP A 1 82 ? 6.571 -13.686 -6.513 1.00 80.75 82 ASP A N 1
ATOM 595 C CA . ASP A 1 82 ? 6.666 -15.058 -6.017 1.00 80.75 82 ASP A CA 1
ATOM 596 C C . ASP A 1 82 ? 6.205 -15.124 -4.571 1.00 80.75 82 ASP A C 1
ATOM 598 O O . ASP A 1 82 ? 5.366 -15.956 -4.228 1.00 80.75 82 ASP A O 1
ATOM 602 N N . PHE A 1 83 ? 6.653 -14.170 -3.753 1.00 78.94 83 PHE A N 1
ATOM 603 C CA . PHE A 1 83 ? 6.168 -14.057 -2.389 1.00 78.94 83 PHE A CA 1
ATOM 604 C C . PHE A 1 83 ? 4.654 -13.820 -2.353 1.00 78.94 83 PHE A C 1
ATOM 606 O O . PHE A 1 83 ? 3.943 -14.549 -1.671 1.00 78.94 83 PHE A O 1
ATOM 613 N N . ARG A 1 84 ? 4.125 -12.873 -3.144 1.00 80.88 84 ARG A N 1
ATOM 614 C CA . ARG A 1 84 ? 2.671 -12.618 -3.212 1.00 80.88 84 ARG A CA 1
ATOM 615 C C . ARG A 1 84 ? 1.854 -13.863 -3.568 1.00 80.88 84 ARG A C 1
ATOM 617 O O . ARG A 1 84 ? 0.742 -13.997 -3.075 1.00 80.88 84 ARG A O 1
ATOM 624 N N . ARG A 1 85 ? 2.392 -14.764 -4.396 1.00 82.56 85 ARG A N 1
ATOM 625 C CA . ARG A 1 85 ? 1.740 -16.039 -4.740 1.00 82.56 85 ARG A CA 1
ATOM 626 C C . ARG A 1 85 ? 1.854 -17.099 -3.643 1.00 82.56 85 ARG A C 1
ATOM 628 O O . ARG A 1 85 ? 0.987 -17.959 -3.564 1.00 82.56 85 ARG A O 1
ATOM 635 N N . GLY A 1 86 ? 2.913 -17.057 -2.837 1.00 81.19 86 GLY A N 1
ATOM 636 C CA . GLY A 1 86 ? 3.187 -18.037 -1.781 1.00 81.19 86 GLY A CA 1
ATOM 637 C C . GLY A 1 86 ? 2.635 -17.681 -0.397 1.00 81.19 86 GLY A C 1
ATOM 638 O O . GLY A 1 86 ? 2.669 -18.524 0.497 1.00 81.19 86 GLY A O 1
ATOM 639 N N . VAL A 1 87 ? 2.143 -16.457 -0.186 1.00 85.44 87 VAL A N 1
ATOM 640 C CA . VAL A 1 87 ? 1.578 -16.039 1.106 1.00 85.44 87 VAL A CA 1
ATOM 641 C C . VAL A 1 87 ? 0.221 -16.685 1.339 1.00 85.44 87 VAL A C 1
ATOM 643 O O . VAL A 1 87 ? -0.737 -16.429 0.613 1.00 85.44 87 VAL A O 1
ATOM 646 N N . ALA A 1 88 ? 0.120 -17.447 2.424 1.00 89.06 88 ALA A N 1
ATOM 647 C CA . ALA A 1 88 ? -1.162 -17.822 2.998 1.00 89.06 88 ALA A CA 1
ATOM 648 C C . ALA A 1 88 ? -1.723 -16.640 3.803 1.00 89.0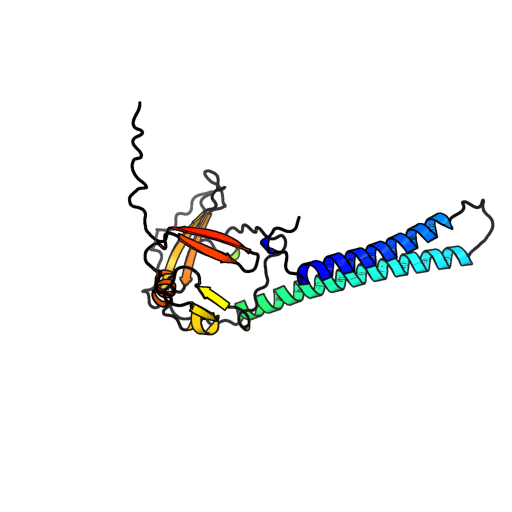6 88 ALA A C 1
ATOM 650 O O . ALA A 1 88 ? -1.101 -16.181 4.765 1.00 89.06 88 ALA A O 1
ATOM 651 N N . LEU A 1 89 ? -2.890 -16.138 3.401 1.00 91.88 89 LEU A N 1
ATOM 652 C CA . LEU A 1 89 ? -3.582 -15.081 4.132 1.00 91.88 89 LEU A CA 1
ATOM 653 C C . LEU A 1 89 ? -4.326 -15.663 5.350 1.00 91.88 89 LEU A C 1
ATOM 655 O O . LEU A 1 89 ? -4.931 -16.731 5.234 1.00 91.88 89 LEU A O 1
ATOM 659 N N . PRO A 1 90 ? -4.313 -14.976 6.506 1.00 94.19 90 PRO A N 1
ATOM 660 C CA . PRO A 1 90 ? -5.095 -15.372 7.672 1.00 94.19 90 PRO A CA 1
ATOM 661 C C . PRO A 1 90 ? -6.596 -15.311 7.391 1.00 94.19 90 PRO A C 1
ATOM 663 O O . PRO A 1 90 ? -7.059 -14.457 6.635 1.00 94.19 90 PRO A O 1
ATOM 666 N N . ALA A 1 91 ? -7.368 -16.162 8.063 1.00 94.75 91 ALA A N 1
ATOM 667 C CA . ALA A 1 91 ? -8.819 -16.048 8.041 1.00 94.75 91 ALA A CA 1
ATOM 668 C C . ALA A 1 91 ? -9.277 -14.780 8.794 1.00 94.75 91 ALA A C 1
ATOM 670 O O . ALA A 1 91 ? -8.701 -14.444 9.837 1.00 94.75 91 ALA A O 1
ATOM 671 N N . PRO A 1 92 ? -10.314 -14.079 8.308 1.00 96.31 92 PRO A N 1
ATOM 672 C CA . PRO A 1 92 ? -10.894 -12.950 9.021 1.00 96.31 92 PRO A CA 1
ATOM 673 C C . PRO A 1 92 ? -11.602 -13.404 10.303 1.00 96.31 92 PRO A C 1
ATOM 675 O O . PRO A 1 92 ? -12.220 -14.465 10.353 1.00 96.31 92 PRO A O 1
ATOM 678 N N . VAL A 1 93 ? -11.591 -12.551 11.327 1.00 96.69 93 VAL A N 1
ATOM 679 C CA . VAL A 1 93 ? -12.387 -12.748 12.553 1.00 96.69 93 VAL A CA 1
ATOM 680 C C . VAL A 1 93 ? -13.818 -12.215 12.421 1.00 96.69 93 VAL A C 1
ATOM 682 O O . VAL A 1 93 ? -14.646 -12.409 13.309 1.00 96.69 93 VAL A O 1
ATOM 685 N N . THR A 1 94 ? -14.123 -11.503 11.335 1.00 93.81 94 THR A N 1
ATOM 686 C CA . THR A 1 94 ? -15.471 -11.009 11.035 1.00 93.81 94 THR A CA 1
ATOM 687 C C . THR A 1 94 ? -16.323 -12.069 10.344 1.00 93.81 94 THR A C 1
ATOM 689 O O . THR A 1 94 ? -15.783 -12.892 9.606 1.00 93.81 94 THR A O 1
ATOM 692 N N . PRO A 1 95 ? -17.661 -12.012 10.487 1.00 92.75 95 PRO A N 1
ATOM 693 C CA . PRO A 1 95 ? -18.556 -12.831 9.679 1.00 92.75 95 PRO A CA 1
ATOM 694 C C . PRO A 1 95 ? -18.316 -12.617 8.174 1.00 92.75 95 PRO A C 1
ATOM 696 O O . PRO A 1 95 ? -17.993 -11.485 7.781 1.00 92.75 95 PRO A O 1
ATOM 699 N N . PRO A 1 96 ? -18.532 -13.651 7.335 1.00 89.88 96 PRO A N 1
ATOM 700 C CA . PRO A 1 96 ? -18.357 -13.549 5.891 1.00 89.88 96 PRO A CA 1
ATOM 701 C C . PRO A 1 96 ? -19.103 -12.348 5.307 1.00 89.88 96 PRO A C 1
ATOM 703 O O . PRO A 1 96 ? -20.312 -12.198 5.506 1.00 89.88 96 PRO A O 1
ATOM 706 N N . GLN A 1 97 ? -18.389 -11.495 4.577 1.00 90.88 97 GLN A N 1
ATOM 707 C CA . GLN A 1 97 ? -18.972 -10.337 3.902 1.00 90.88 97 GLN A CA 1
ATOM 708 C C . GLN A 1 97 ? -19.609 -10.785 2.578 1.00 90.88 97 GLN A C 1
ATOM 710 O O . GLN A 1 97 ? -19.013 -10.668 1.512 1.00 90.88 97 GLN A O 1
ATOM 715 N N . LYS A 1 98 ? -20.813 -11.365 2.643 1.00 89.94 98 LYS A N 1
ATOM 716 C CA . LYS A 1 98 ? -21.551 -11.776 1.441 1.00 89.94 98 LYS A CA 1
ATOM 717 C C . LYS A 1 98 ? -22.242 -10.579 0.795 1.00 89.94 98 LYS A C 1
ATOM 719 O O . LYS A 1 98 ? -22.944 -9.829 1.470 1.00 89.94 98 LYS A O 1
ATOM 724 N N . VAL A 1 99 ? -22.090 -10.455 -0.520 1.00 89.75 99 VAL A N 1
ATOM 725 C CA . VAL A 1 99 ? -22.904 -9.554 -1.340 1.00 89.75 99 VAL A CA 1
ATOM 726 C C . VAL A 1 99 ? -24.299 -10.178 -1.484 1.00 89.75 99 VAL A C 1
ATOM 728 O O . VAL A 1 99 ? -24.378 -11.329 -1.913 1.00 89.75 99 VAL A O 1
ATOM 731 N N . PRO A 1 100 ? -25.385 -9.478 -1.105 1.00 90.56 100 PRO A N 1
ATOM 732 C CA . PRO A 1 100 ? -26.738 -10.001 -1.260 1.00 90.56 100 PRO A CA 1
ATOM 733 C C . PRO A 1 100 ? -27.095 -10.275 -2.721 1.00 90.56 100 PRO A C 1
ATOM 735 O O . PRO A 1 100 ? -26.671 -9.546 -3.624 1.00 90.56 100 PRO A O 1
ATOM 738 N N . ASP A 1 101 ? -27.940 -11.279 -2.942 1.00 87.25 101 ASP A N 1
ATOM 739 C CA . ASP A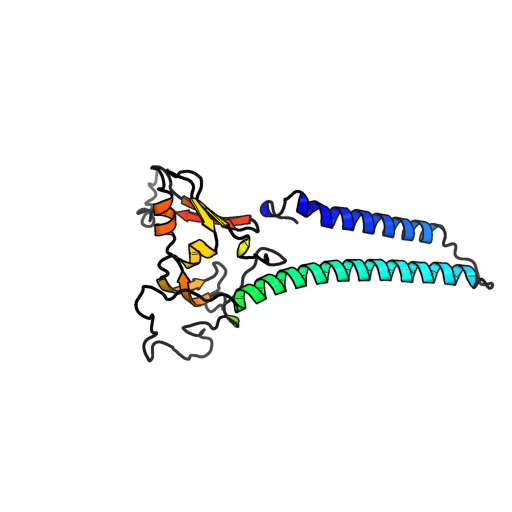 1 101 ? -28.472 -11.571 -4.269 1.00 87.25 101 ASP A CA 1
ATOM 740 C C . ASP A 1 101 ? -29.228 -10.351 -4.818 1.00 87.25 101 ASP A C 1
ATOM 742 O O . ASP A 1 101 ? -29.994 -9.696 -4.109 1.00 87.25 101 ASP A O 1
ATOM 746 N N . GLY A 1 102 ? -28.979 -10.011 -6.084 1.00 86.12 102 GLY A N 1
ATOM 747 C CA . GLY A 1 102 ? -29.582 -8.846 -6.738 1.00 86.12 102 GLY A CA 1
ATOM 748 C C . GLY A 1 102 ? -28.980 -7.485 -6.360 1.00 86.12 102 GLY A C 1
ATOM 749 O O . GLY A 1 102 ? -29.406 -6.476 -6.915 1.00 86.12 102 GLY A O 1
ATOM 750 N N . ALA A 1 103 ? -27.975 -7.421 -5.475 1.00 88.12 103 ALA A N 1
ATOM 751 C CA . ALA A 1 103 ? -27.283 -6.162 -5.173 1.00 88.12 103 ALA A CA 1
ATOM 752 C C . ALA A 1 103 ? -26.414 -5.665 -6.345 1.00 88.12 103 ALA A C 1
ATOM 754 O O . ALA A 1 103 ? -26.170 -4.466 -6.478 1.00 88.12 103 ALA A O 1
ATOM 755 N N . ALA 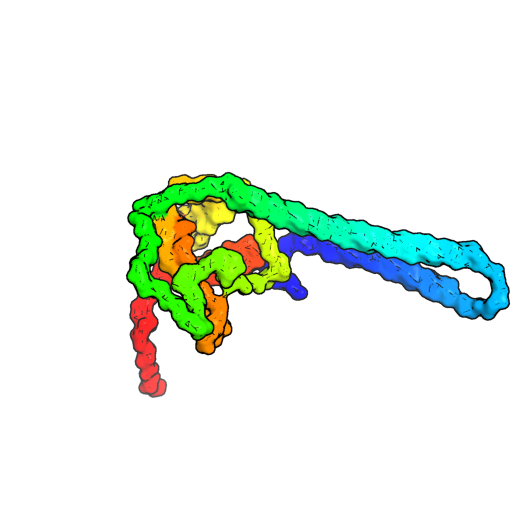A 1 104 ? -25.937 -6.581 -7.192 1.00 86.19 104 ALA A N 1
ATOM 756 C CA . ALA A 1 104 ? -25.166 -6.245 -8.380 1.00 86.19 104 ALA A CA 1
ATOM 757 C C . ALA A 1 104 ? -26.102 -5.859 -9.535 1.00 86.19 104 ALA A C 1
ATOM 759 O O . ALA A 1 104 ? -26.894 -6.672 -10.008 1.00 86.19 104 ALA A O 1
ATOM 760 N N . LEU A 1 105 ? -25.977 -4.619 -10.006 1.00 85.25 105 LEU A N 1
ATOM 761 C CA . LEU A 1 105 ? -26.671 -4.129 -11.193 1.00 85.25 105 LEU A CA 1
ATOM 762 C C . LEU A 1 105 ? -25.799 -4.357 -12.428 1.00 85.25 105 LEU A C 1
ATOM 764 O O . LEU A 1 105 ? -24.614 -4.029 -12.428 1.00 85.25 105 LEU A O 1
ATOM 768 N N . THR A 1 106 ? -26.391 -4.883 -13.497 1.00 83.38 106 THR A N 1
ATOM 769 C CA . THR A 1 106 ? -25.724 -5.031 -14.796 1.00 83.38 106 THR A CA 1
ATOM 770 C C . THR A 1 106 ? -26.325 -4.025 -15.769 1.00 83.38 106 THR A C 1
ATOM 772 O O . THR A 1 106 ? -27.327 -4.296 -16.425 1.00 83.38 106 THR A O 1
ATOM 775 N N . LEU A 1 107 ? -25.733 -2.832 -15.819 1.00 84.44 107 LEU A N 1
ATOM 776 C CA . LEU A 1 107 ? -26.118 -1.749 -16.725 1.00 84.44 107 LEU A CA 1
ATOM 777 C C . LEU A 1 107 ? -24.929 -1.389 -17.618 1.00 84.44 107 LEU A C 1
ATOM 779 O O . LEU A 1 107 ? -23.781 -1.434 -17.178 1.00 84.44 107 LEU A O 1
ATOM 783 N N . ALA A 1 108 ? -25.196 -1.023 -18.872 1.00 83.19 108 ALA A N 1
ATOM 784 C CA . ALA A 1 108 ? -24.145 -0.599 -19.792 1.00 83.19 108 ALA A CA 1
ATOM 785 C C . ALA A 1 108 ? -23.406 0.630 -19.230 1.00 83.19 108 ALA A C 1
ATOM 787 O O . ALA A 1 108 ? -24.037 1.616 -18.856 1.00 83.19 108 ALA A O 1
ATOM 788 N N . GLY A 1 109 ? -22.074 0.555 -19.159 1.00 80.00 109 GLY A N 1
ATOM 789 C CA . GLY A 1 109 ? -21.222 1.616 -18.608 1.00 80.00 109 GLY A CA 1
ATOM 790 C C . GLY A 1 109 ? -21.106 1.637 -17.079 1.00 80.00 109 GLY A C 1
ATOM 791 O O . GLY A 1 109 ? -20.350 2.448 -16.552 1.00 80.00 109 GLY A O 1
ATOM 792 N N . LEU A 1 110 ? -21.807 0.756 -16.354 1.00 82.69 110 LEU A N 1
ATOM 793 C CA . LEU A 1 110 ? -21.670 0.645 -14.902 1.00 82.69 110 LEU A CA 1
ATOM 794 C C . LEU A 1 110 ? -20.532 -0.316 -14.539 1.00 82.69 110 LEU A C 1
ATOM 796 O O . LEU A 1 110 ? -20.479 -1.444 -15.030 1.00 82.69 110 LEU A O 1
ATOM 800 N N . GLN A 1 111 ? -19.646 0.122 -13.644 1.00 83.94 111 GLN A N 1
ATOM 801 C CA . GLN A 1 111 ? -18.595 -0.733 -13.092 1.00 83.94 111 GLN A CA 1
ATOM 802 C C . GLN A 1 111 ? -19.191 -1.869 -12.240 1.00 83.94 111 GLN A C 1
ATOM 804 O O . GLN A 1 111 ? -20.211 -1.662 -11.572 1.00 83.94 111 GLN A O 1
ATOM 809 N N . PRO A 1 112 ? -18.566 -3.062 -12.214 1.00 89.00 112 PRO A N 1
ATOM 810 C CA . PRO A 1 112 ? -18.999 -4.151 -11.346 1.00 89.00 112 PRO A CA 1
ATOM 811 C C . PRO A 1 112 ? -19.080 -3.713 -9.878 1.00 89.00 112 PRO A C 1
ATOM 813 O O . PRO A 1 112 ? -18.198 -3.005 -9.391 1.00 89.00 112 PRO A O 1
ATOM 816 N N . LEU A 1 113 ? -20.099 -4.192 -9.151 1.00 92.12 113 LEU A N 1
ATOM 817 C CA . LEU A 1 113 ? -20.237 -3.928 -7.710 1.00 92.12 113 LEU A CA 1
ATOM 818 C C . LEU A 1 113 ? -19.002 -4.382 -6.922 1.00 92.12 113 LEU A C 1
ATOM 820 O O . LEU A 1 113 ? -18.630 -3.737 -5.951 1.00 92.12 113 LEU A O 1
ATOM 824 N N . VAL A 1 114 ? -18.389 -5.491 -7.337 1.00 94.88 114 VAL A N 1
ATOM 825 C CA . VAL A 1 114 ? -17.077 -5.931 -6.863 1.00 94.88 114 VAL A CA 1
ATOM 826 C C . VAL A 1 114 ? -16.156 -5.957 -8.070 1.00 94.88 114 VAL A C 1
ATOM 828 O O . VAL A 1 114 ? -16.327 -6.777 -8.971 1.00 94.88 114 VAL A O 1
ATOM 831 N N . THR A 1 115 ? -15.206 -5.033 -8.100 1.00 94.94 115 THR A N 1
ATOM 832 C CA . THR A 1 115 ? -14.236 -4.882 -9.179 1.00 94.94 115 THR A CA 1
ATOM 833 C C . THR A 1 115 ? -13.222 -6.030 -9.115 1.00 94.94 115 THR A C 1
ATOM 835 O O . THR A 1 115 ? -12.592 -6.213 -8.067 1.00 94.94 115 THR A O 1
ATOM 838 N N . PRO A 1 116 ? -13.030 -6.813 -10.193 1.00 93.94 116 PRO A N 1
ATOM 839 C CA . PRO A 1 116 ? -11.976 -7.821 -10.235 1.00 93.94 116 PRO A CA 1
ATOM 840 C C . PRO A 1 116 ? -10.596 -7.195 -10.002 1.00 93.94 116 PRO A C 1
ATOM 842 O O . PRO A 1 116 ? -10.307 -6.113 -10.503 1.00 93.94 116 PRO A O 1
ATOM 845 N N . ASN A 1 117 ? -9.709 -7.886 -9.279 1.00 93.19 117 ASN A N 1
ATOM 846 C CA . ASN A 1 117 ? -8.382 -7.348 -8.944 1.00 93.19 117 ASN A CA 1
ATOM 847 C C . ASN A 1 117 ? -7.554 -6.860 -10.156 1.00 93.19 117 ASN A C 1
ATOM 849 O O . ASN A 1 117 ? -6.896 -5.831 -10.010 1.00 93.19 117 ASN A O 1
ATOM 853 N N . PRO A 1 118 ? -7.542 -7.541 -11.326 1.00 92.62 118 PRO A N 1
ATOM 854 C CA . PRO A 1 118 ? -6.826 -7.049 -12.509 1.00 92.62 118 PRO A CA 1
ATOM 855 C C . PRO A 1 118 ? -7.400 -5.752 -13.091 1.00 92.62 118 PRO A C 1
ATOM 857 O O . PRO A 1 118 ? -6.668 -5.023 -13.756 1.00 92.62 118 PRO A O 1
ATOM 860 N N . ASP A 1 119 ? -8.675 -5.473 -12.812 1.00 92.81 119 ASP A N 1
ATOM 861 C CA . ASP A 1 119 ? -9.433 -4.343 -13.355 1.00 92.81 119 ASP A CA 1
ATOM 862 C C . ASP A 1 119 ? -9.535 -3.181 -12.350 1.00 92.81 119 ASP A C 1
ATOM 864 O O . ASP A 1 119 ? -10.064 -2.118 -12.669 1.00 92.81 119 ASP A O 1
ATOM 868 N N . PHE A 1 120 ? -9.032 -3.356 -11.121 1.00 94.44 120 PHE A N 1
ATOM 869 C CA . PHE A 1 120 ? -9.024 -2.296 -10.118 1.00 94.44 120 PHE A CA 1
ATOM 870 C C . PHE A 1 120 ? -8.058 -1.185 -10.550 1.00 94.44 120 PHE A C 1
ATOM 872 O O . PHE A 1 120 ? -6.862 -1.429 -10.732 1.00 94.44 120 PHE A O 1
ATOM 879 N N . TYR A 1 121 ? -8.576 0.039 -10.705 1.00 93.81 121 TYR A N 1
ATOM 880 C CA . TYR A 1 121 ? -7.803 1.166 -11.228 1.00 93.81 121 TYR A CA 1
ATOM 881 C C . TYR A 1 121 ? -6.506 1.403 -10.432 1.00 93.81 121 TYR A C 1
ATOM 883 O O . TYR A 1 121 ? -6.457 1.256 -9.207 1.00 93.81 121 TYR A O 1
ATOM 891 N N . ARG A 1 122 ? -5.439 1.806 -11.132 1.00 92.25 122 ARG A N 1
ATOM 892 C CA . ARG A 1 122 ? -4.117 2.034 -10.534 1.00 92.25 122 ARG A CA 1
ATOM 893 C C . ARG A 1 122 ? -3.589 3.416 -10.883 1.00 92.25 122 ARG A C 1
ATOM 895 O O . ARG A 1 122 ? -3.516 3.776 -12.053 1.00 92.25 12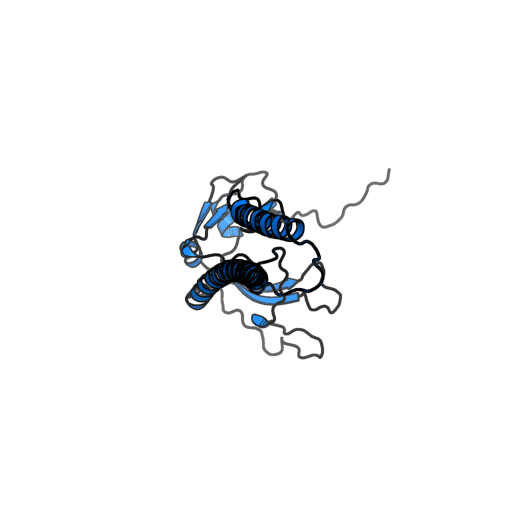2 ARG A O 1
ATOM 902 N N . ILE A 1 123 ? -3.178 4.158 -9.859 1.00 90.88 123 ILE A N 1
ATOM 903 C CA . ILE A 1 123 ? -2.496 5.447 -9.990 1.00 90.88 123 ILE A CA 1
ATOM 904 C C . ILE A 1 123 ? -1.162 5.342 -9.255 1.00 90.88 123 ILE A C 1
ATOM 906 O O . ILE A 1 123 ? -1.135 5.158 -8.040 1.00 90.88 123 ILE A O 1
ATOM 910 N N . ASP A 1 124 ? -0.063 5.466 -9.995 1.00 88.81 124 ASP A N 1
ATOM 911 C CA . ASP A 1 124 ? 1.295 5.411 -9.456 1.00 88.81 124 ASP A CA 1
ATOM 912 C C . ASP A 1 124 ? 1.924 6.811 -9.469 1.00 88.81 124 ASP A C 1
ATOM 914 O O . ASP A 1 124 ? 1.811 7.548 -10.448 1.00 88.81 124 ASP A O 1
ATOM 918 N N . THR A 1 125 ? 2.625 7.180 -8.393 1.00 84.44 125 THR A N 1
ATOM 919 C CA . THR A 1 125 ? 3.421 8.426 -8.355 1.00 84.44 125 THR A CA 1
ATOM 920 C C . THR A 1 125 ? 4.891 8.195 -8.705 1.00 84.44 125 THR A C 1
ATOM 922 O O . THR A 1 125 ? 5.593 9.125 -9.106 1.00 84.44 125 THR A O 1
ATOM 925 N N . ALA A 1 126 ? 5.362 6.953 -8.582 1.00 82.44 126 ALA A N 1
ATOM 926 C CA . ALA A 1 126 ? 6.694 6.536 -8.983 1.00 82.44 126 ALA A CA 1
ATOM 927 C C . ALA A 1 126 ? 6.672 5.988 -10.416 1.00 82.44 126 ALA A C 1
ATOM 929 O O . ALA A 1 126 ? 5.778 5.233 -10.787 1.00 82.44 126 ALA A O 1
ATOM 930 N N . LEU A 1 127 ? 7.705 6.308 -11.206 1.00 80.94 127 LEU A N 1
ATOM 931 C CA . LEU A 1 127 ? 7.860 5.781 -12.570 1.00 80.94 127 LEU A CA 1
ATOM 932 C C . LEU A 1 127 ? 7.929 4.244 -12.599 1.00 80.94 127 LEU A C 1
ATOM 934 O O . LEU A 1 127 ? 7.483 3.612 -13.553 1.00 80.94 127 LEU A O 1
ATOM 938 N N . ILE A 1 128 ? 8.517 3.653 -11.558 1.00 79.31 128 ILE A N 1
ATOM 939 C CA . ILE A 1 128 ? 8.604 2.208 -11.356 1.00 79.31 128 ILE A CA 1
ATOM 940 C C . ILE A 1 128 ? 8.083 1.929 -9.943 1.00 79.31 128 ILE A C 1
ATOM 942 O O . ILE A 1 128 ? 8.693 2.423 -8.988 1.00 79.31 128 ILE A O 1
ATOM 946 N N . PRO A 1 129 ? 6.990 1.159 -9.786 1.00 81.81 129 PRO A N 1
ATOM 947 C CA . PRO A 1 129 ? 6.477 0.799 -8.472 1.00 81.81 129 PRO A CA 1
ATOM 948 C C . PRO A 1 129 ? 7.532 0.061 -7.633 1.00 81.81 129 PRO A C 1
ATOM 950 O O . PRO A 1 129 ? 8.255 -0.788 -8.170 1.00 81.81 129 PRO A O 1
ATOM 953 N N . PRO A 1 130 ? 7.635 0.343 -6.322 1.00 80.56 130 PRO A N 1
ATOM 954 C CA . PRO A 1 130 ? 8.604 -0.321 -5.464 1.00 80.56 130 PRO A CA 1
ATOM 955 C C . PRO A 1 130 ? 8.285 -1.815 -5.332 1.00 80.56 130 PRO A C 1
ATOM 957 O O . PRO A 1 130 ? 7.194 -2.213 -4.923 1.00 80.56 130 PRO A O 1
ATOM 960 N N . ALA A 1 131 ? 9.269 -2.658 -5.639 1.00 83.81 131 ALA A N 1
ATOM 961 C CA . ALA A 1 131 ? 9.212 -4.085 -5.352 1.00 83.81 131 ALA A CA 1
ATOM 962 C C . ALA A 1 131 ? 9.621 -4.326 -3.891 1.00 83.81 131 ALA A C 1
ATOM 964 O O . ALA A 1 131 ? 10.804 -4.407 -3.569 1.00 83.81 131 ALA A O 1
ATOM 965 N N . VAL A 1 132 ? 8.634 -4.392 -2.999 1.00 83.44 132 VAL A N 1
ATOM 966 C CA . VAL A 1 132 ? 8.849 -4.608 -1.562 1.00 83.44 132 VAL A CA 1
ATOM 967 C C . VAL A 1 132 ? 9.007 -6.101 -1.277 1.00 83.44 132 VAL A C 1
ATOM 969 O O . VAL A 1 132 ? 8.120 -6.886 -1.609 1.00 83.44 132 VAL A O 1
ATOM 972 N N . ASN A 1 133 ? 10.119 -6.482 -0.644 1.00 83.88 133 ASN A N 1
ATOM 973 C CA . ASN A 1 133 ? 10.359 -7.840 -0.162 1.00 83.88 133 ASN A CA 1
ATOM 974 C C . ASN A 1 133 ? 9.787 -7.999 1.260 1.00 83.88 133 ASN A C 1
ATOM 976 O O . ASN A 1 133 ? 10.273 -7.328 2.170 1.00 83.88 133 ASN A O 1
ATOM 980 N N . PRO A 1 134 ? 8.768 -8.840 1.498 1.00 86.12 134 PRO A N 1
ATOM 981 C CA . PRO A 1 134 ? 8.084 -8.826 2.795 1.00 86.12 134 PRO A CA 1
ATOM 982 C C . PRO A 1 134 ? 8.885 -9.302 4.018 1.00 86.12 134 PRO A C 1
ATOM 984 O O . PRO A 1 134 ? 8.632 -8.762 5.091 1.00 86.12 134 PRO A O 1
ATOM 987 N N . PRO A 1 135 ? 9.874 -10.214 3.914 1.00 87.25 135 PRO A N 1
ATOM 988 C CA . PRO A 1 135 ? 10.821 -10.473 5.003 1.00 87.25 135 PRO A CA 1
ATOM 989 C C . PRO A 1 135 ? 11.592 -9.231 5.478 1.00 87.25 135 PRO A C 1
ATOM 991 O O . PRO A 1 135 ? 11.927 -9.145 6.653 1.00 87.25 135 PRO A O 1
ATOM 994 N N . ASP A 1 136 ? 11.827 -8.258 4.590 1.00 88.62 136 ASP A N 1
ATOM 995 C CA . ASP A 1 136 ? 12.523 -7.002 4.910 1.00 88.62 136 ASP A CA 1
ATOM 996 C C . ASP A 1 136 ? 11.544 -5.861 5.250 1.00 88.62 136 ASP A C 1
ATOM 998 O O . ASP A 1 136 ? 11.952 -4.743 5.583 1.00 88.62 136 ASP A O 1
ATOM 1002 N N . TRP A 1 137 ? 10.235 -6.106 5.130 1.00 93.44 137 TRP A N 1
ATOM 1003 C CA . TRP A 1 137 ? 9.219 -5.087 5.345 1.00 93.44 137 TRP A CA 1
ATOM 1004 C C . TRP A 1 137 ? 9.033 -4.803 6.832 1.00 93.44 137 TRP A C 1
ATOM 1006 O O . TRP A 1 137 ? 8.876 -5.708 7.653 1.00 93.44 137 TRP A O 1
ATOM 1016 N N . THR A 1 138 ? 8.975 -3.515 7.165 1.00 96.06 138 THR A N 1
ATOM 1017 C CA . THR A 1 138 ? 8.638 -3.040 8.506 1.00 96.06 138 THR A CA 1
ATOM 1018 C C . THR A 1 138 ? 7.698 -1.843 8.427 1.00 96.06 138 THR A C 1
ATOM 1020 O O . THR A 1 138 ? 7.841 -0.970 7.569 1.00 96.06 138 THR A O 1
ATOM 1023 N N . LEU A 1 139 ? 6.754 -1.781 9.361 1.00 97.19 139 LEU A N 1
ATOM 1024 C CA . LEU A 1 139 ? 5.889 -0.636 9.610 1.00 97.19 139 LEU A CA 1
ATOM 1025 C C . LEU A 1 139 ? 6.241 -0.028 10.960 1.00 97.19 139 LEU A C 1
ATOM 1027 O O . LEU A 1 139 ? 6.311 -0.734 11.965 1.00 97.19 139 LEU A O 1
ATOM 1031 N N . LYS A 1 140 ? 6.440 1.290 10.986 1.00 97.69 140 LYS A N 1
ATOM 1032 C CA . LYS A 1 140 ? 6.785 2.029 12.200 1.00 97.69 140 LYS A CA 1
ATOM 1033 C C . LYS A 1 140 ? 5.708 3.049 12.536 1.00 97.69 140 LYS A C 1
ATOM 1035 O O . LYS A 1 140 ? 5.249 3.772 11.656 1.00 97.69 140 LYS A O 1
ATOM 1040 N N . VAL A 1 141 ? 5.355 3.129 13.813 1.00 97.75 141 VAL A N 1
ATOM 1041 C CA . VAL A 1 141 ? 4.531 4.197 14.383 1.00 97.75 141 VAL A CA 1
ATOM 1042 C C . VAL A 1 141 ? 5.412 4.994 15.328 1.00 97.75 141 VAL A C 1
ATOM 1044 O O . VAL A 1 141 ? 5.897 4.456 16.322 1.00 97.75 141 VAL A O 1
ATOM 1047 N N . THR A 1 142 ? 5.634 6.258 14.994 1.00 97.38 142 THR A N 1
ATOM 1048 C CA . THR A 1 142 ? 6.529 7.170 15.715 1.00 97.38 142 THR A CA 1
ATOM 1049 C C . THR A 1 142 ? 5.869 8.541 15.877 1.00 97.38 142 THR A C 1
ATOM 1051 O O . THR A 1 142 ? 4.736 8.756 15.437 1.00 97.38 142 THR A O 1
ATOM 1054 N N . GLY A 1 143 ? 6.571 9.487 16.505 1.00 96.19 143 GLY A N 1
ATOM 1055 C CA . GLY A 1 143 ? 6.096 10.858 16.685 1.00 96.19 143 GLY A CA 1
ATOM 1056 C C . GLY A 1 143 ? 5.432 11.070 18.043 1.00 96.19 143 GLY A C 1
ATOM 1057 O O . GLY A 1 143 ? 5.991 10.698 19.072 1.00 96.19 143 GLY A O 1
ATOM 1058 N N . LEU A 1 144 ? 4.259 11.709 18.062 1.00 96.56 144 LEU A N 1
ATOM 1059 C CA . LEU A 1 144 ? 3.576 12.115 19.295 1.00 96.56 144 LEU A CA 1
ATOM 1060 C C . LEU A 1 144 ? 2.784 10.948 19.919 1.00 96.56 144 LEU A C 1
ATOM 1062 O O . LEU A 1 144 ? 1.553 10.943 19.961 1.00 96.56 144 LEU A O 1
ATOM 1066 N N . VAL A 1 145 ? 3.517 9.937 20.382 1.00 97.69 145 VAL A N 1
ATOM 1067 C CA . VAL A 1 145 ? 3.003 8.687 20.961 1.00 97.69 145 VAL A CA 1
ATOM 1068 C C . VAL A 1 145 ? 3.682 8.379 22.299 1.00 97.69 145 VAL A C 1
ATOM 1070 O O . VAL A 1 145 ? 4.740 8.929 22.611 1.00 97.69 145 VAL A O 1
ATOM 1073 N N . GLU A 1 146 ? 3.069 7.524 23.114 1.00 97.94 146 GLU A N 1
ATOM 1074 C CA . GLU A 1 146 ? 3.635 7.039 24.376 1.00 97.94 146 GLU A CA 1
ATOM 1075 C C . GLU A 1 146 ? 4.817 6.105 24.133 1.00 97.94 146 GLU A C 1
ATOM 1077 O O . GLU A 1 146 ? 5.831 6.194 24.824 1.00 97.94 146 GLU A O 1
ATOM 1082 N N . ARG A 1 147 ? 4.712 5.237 23.122 1.00 97.56 147 ARG A N 1
ATOM 1083 C CA . ARG A 1 147 ? 5.789 4.336 22.710 1.00 97.56 147 ARG A CA 1
ATOM 1084 C C . ARG A 1 147 ? 5.814 4.154 21.204 1.00 97.56 147 ARG A C 1
ATOM 1086 O O . ARG A 1 147 ? 4.775 4.000 20.564 1.00 97.56 147 ARG A O 1
ATOM 1093 N N . GLU A 1 148 ? 7.018 4.122 20.651 1.00 97.94 148 GLU A N 1
ATOM 1094 C CA . GLU A 1 148 ? 7.196 3.770 19.250 1.00 97.94 148 GLU A CA 1
ATOM 1095 C C . GLU A 1 148 ? 6.917 2.280 19.038 1.00 97.94 148 GLU A C 1
ATOM 1097 O O . GLU A 1 148 ? 7.302 1.431 19.844 1.00 97.94 148 GLU A O 1
ATOM 1102 N N . VAL A 1 149 ? 6.236 1.959 17.941 1.00 97.94 149 VAL A N 1
ATOM 1103 C CA . VAL A 1 149 ? 5.904 0.581 17.562 1.00 97.94 149 VAL A CA 1
ATOM 1104 C C . VAL A 1 149 ? 6.610 0.261 16.257 1.00 97.94 149 VAL A C 1
ATOM 1106 O O . VAL A 1 149 ? 6.541 1.041 15.313 1.00 97.94 149 VAL A O 1
ATOM 1109 N N . THR A 1 150 ? 7.258 -0.899 16.188 1.00 98.00 150 THR A N 1
ATOM 1110 C CA . THR A 1 150 ? 7.746 -1.487 14.935 1.00 98.00 150 THR A CA 1
ATOM 1111 C C . THR A 1 150 ? 7.064 -2.834 14.738 1.00 98.00 150 THR A C 1
ATOM 1113 O O . THR A 1 150 ? 7.009 -3.639 15.665 1.00 98.00 150 THR A O 1
ATOM 1116 N N . LEU A 1 151 ? 6.517 -3.060 13.547 1.00 97.06 151 LEU A N 1
ATOM 1117 C CA . LEU A 1 151 ? 5.789 -4.265 13.168 1.00 97.06 151 LEU A CA 1
ATOM 1118 C C . LEU A 1 151 ? 6.396 -4.830 11.883 1.00 97.06 151 LEU A C 1
ATOM 1120 O O . LEU A 1 151 ? 6.460 -4.123 10.880 1.00 97.06 151 LEU A O 1
ATOM 1124 N N . ASP A 1 152 ? 6.831 -6.086 11.906 1.00 96.62 152 ASP A N 1
ATOM 1125 C CA . ASP A 1 152 ? 7.229 -6.813 10.698 1.00 96.62 152 ASP A CA 1
ATOM 1126 C C . ASP A 1 152 ? 6.024 -7.501 10.028 1.00 96.62 152 ASP A C 1
ATOM 1128 O O . ASP A 1 152 ? 4.910 -7.544 10.566 1.00 96.62 152 ASP A O 1
ATOM 1132 N N . PHE A 1 153 ? 6.231 -8.013 8.813 1.00 94.56 153 PHE A N 1
ATOM 1133 C CA . PHE A 1 153 ? 5.143 -8.568 8.007 1.00 94.56 153 PHE A CA 1
ATOM 1134 C C . PHE A 1 153 ? 4.580 -9.863 8.605 1.00 94.56 153 PHE A C 1
ATOM 1136 O O . PHE A 1 153 ? 3.367 -10.060 8.624 1.00 94.56 153 PHE A O 1
ATOM 1143 N N . ALA A 1 154 ? 5.443 -10.725 9.148 1.00 94.06 154 ALA A N 1
ATOM 1144 C CA . ALA A 1 154 ? 5.022 -11.971 9.784 1.00 94.06 154 ALA A CA 1
ATOM 1145 C C . ALA A 1 154 ? 4.133 -11.696 11.006 1.00 94.06 154 ALA A C 1
ATOM 1147 O O . ALA A 1 154 ? 3.063 -12.284 11.145 1.00 94.06 154 ALA A O 1
ATOM 1148 N N . THR A 1 155 ? 4.518 -10.734 11.845 1.00 95.81 155 THR A N 1
ATOM 1149 C CA . THR A 1 155 ? 3.747 -10.313 13.015 1.00 95.81 155 THR A CA 1
ATOM 1150 C C . THR A 1 155 ? 2.429 -9.673 12.596 1.00 95.81 155 THR A C 1
ATOM 1152 O O . THR A 1 155 ? 1.411 -9.933 13.237 1.00 95.81 155 THR A O 1
ATOM 1155 N N . LEU A 1 156 ? 2.400 -8.883 11.514 1.00 96.00 156 LEU A N 1
ATOM 1156 C CA . LEU A 1 156 ? 1.151 -8.352 10.960 1.00 96.00 156 LEU A CA 1
ATOM 1157 C C . LEU A 1 156 ? 0.176 -9.483 10.607 1.00 96.00 156 LEU A C 1
ATOM 1159 O O . LEU A 1 156 ? -0.990 -9.401 10.981 1.00 96.00 156 LEU A O 1
ATOM 1163 N N . LEU A 1 157 ? 0.642 -10.558 9.966 1.00 95.56 157 LEU A N 1
ATOM 1164 C CA . LEU A 1 157 ? -0.203 -11.703 9.607 1.00 95.56 157 LEU A CA 1
ATOM 1165 C C . LEU 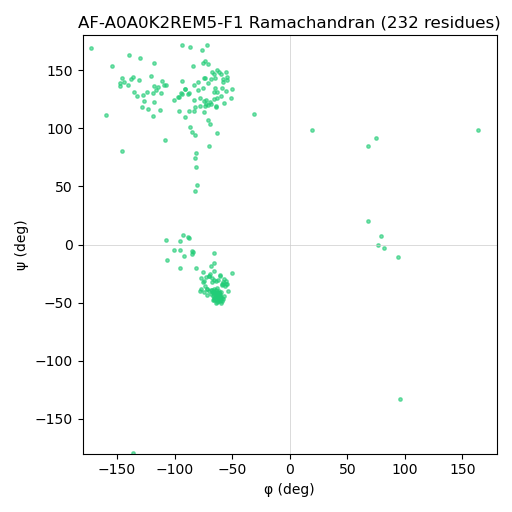A 1 157 ? -0.744 -12.485 10.817 1.00 95.56 157 LEU A C 1
ATOM 1167 O O . LEU A 1 157 ? -1.710 -13.221 10.676 1.00 95.56 157 LEU A O 1
ATOM 1171 N N . THR A 1 158 ? -0.195 -12.307 12.020 1.00 95.94 158 THR A N 1
ATOM 1172 C CA . THR A 1 158 ? -0.753 -12.936 13.238 1.00 95.94 158 THR A CA 1
ATOM 1173 C C . THR A 1 158 ? -1.890 -12.135 13.881 1.00 95.94 158 THR A C 1
ATOM 1175 O O . THR A 1 158 ? -2.486 -12.574 14.864 1.00 95.94 158 THR A O 1
ATOM 1178 N N . LYS A 1 159 ? -2.187 -10.932 13.373 1.00 97.31 159 LYS A N 1
ATOM 1179 C CA . LYS A 1 159 ? -3.199 -10.041 13.951 1.00 97.31 159 LYS A CA 1
ATOM 1180 C C . LYS A 1 159 ? -4.625 -10.514 13.643 1.00 97.31 159 LYS A C 1
ATOM 1182 O O . LYS A 1 159 ? -4.840 -11.195 12.643 1.00 97.31 159 LYS A O 1
ATOM 1187 N N . PRO A 1 160 ? -5.623 -10.120 14.461 1.00 96.81 160 PRO A N 1
ATOM 1188 C CA . PRO A 1 160 ? -7.029 -10.423 14.195 1.00 96.81 160 PRO A CA 1
ATOM 1189 C C . PRO A 1 160 ? -7.527 -9.610 12.990 1.00 96.81 160 PRO A C 1
ATOM 1191 O O . PRO A 1 160 ? -8.055 -8.505 13.136 1.00 96.81 160 PRO A O 1
ATOM 1194 N N . MET A 1 161 ? -7.298 -10.141 11.788 1.00 97.12 161 MET A N 1
ATOM 1195 C CA . MET A 1 161 ? -7.688 -9.515 10.526 1.00 97.12 161 MET A CA 1
ATOM 1196 C C . MET A 1 161 ? -9.208 -9.427 10.416 1.00 97.12 161 MET A C 1
ATOM 1198 O O . MET A 1 161 ? -9.924 -10.340 10.815 1.00 97.12 161 MET A O 1
ATOM 1202 N N . ILE A 1 162 ? -9.707 -8.340 9.842 1.00 97.31 162 ILE A N 1
ATOM 1203 C CA . ILE A 1 162 ? -11.124 -8.160 9.531 1.00 97.31 162 ILE A CA 1
ATOM 1204 C C . ILE A 1 162 ? -11.316 -8.005 8.031 1.00 97.31 162 ILE A C 1
ATOM 1206 O O . ILE A 1 162 ? -10.415 -7.550 7.328 1.00 97.31 162 ILE A O 1
ATOM 1210 N N . GLU A 1 163 ? -12.520 -8.317 7.572 1.00 97.38 163 GLU A N 1
ATOM 1211 C CA . GLU A 1 163 ? -12.947 -8.116 6.195 1.00 97.38 163 GLU A CA 1
ATOM 1212 C C . GLU A 1 163 ? -13.964 -6.984 6.080 1.00 97.38 163 GLU A C 1
ATOM 1214 O O . GLU A 1 163 ? -14.890 -6.883 6.893 1.00 97.38 163 GLU A O 1
ATOM 1219 N N . ARG A 1 164 ? -13.809 -6.133 5.058 1.00 95.94 164 ARG A N 1
ATOM 1220 C CA . ARG A 1 164 ? -14.767 -5.074 4.708 1.00 95.94 164 ARG A CA 1
ATOM 1221 C C . ARG A 1 164 ? -14.797 -4.815 3.207 1.00 95.94 164 ARG A C 1
ATOM 1223 O O . ARG A 1 164 ? -13.748 -4.656 2.592 1.00 95.94 164 ARG A O 1
ATOM 1230 N N . HIS A 1 165 ? -15.995 -4.673 2.641 1.00 96.06 165 HIS A N 1
ATOM 1231 C CA . HIS A 1 165 ? -16.138 -4.041 1.331 1.00 96.06 165 HIS A CA 1
ATOM 1232 C C . HIS A 1 165 ? -15.825 -2.551 1.450 1.00 96.06 165 HIS A C 1
ATOM 1234 O O . HIS A 1 165 ? -16.450 -1.847 2.245 1.00 96.06 165 HIS A O 1
ATOM 1240 N N . VAL A 1 166 ? -14.856 -2.076 0.670 1.00 95.94 166 VAL A N 1
ATOM 1241 C CA . VAL A 1 166 ? -14.474 -0.660 0.636 1.00 95.94 166 VAL A CA 1
ATOM 1242 C C . VAL A 1 166 ? -14.369 -0.212 -0.810 1.00 95.94 166 VAL A C 1
ATOM 1244 O O . VAL A 1 166 ? -13.666 -0.827 -1.615 1.00 95.94 166 VAL A O 1
ATOM 1247 N N . THR A 1 167 ? -15.065 0.884 -1.107 1.00 95.50 167 THR A N 1
ATOM 1248 C CA . THR A 1 167 ? -14.925 1.617 -2.361 1.00 95.50 167 THR A CA 1
ATOM 1249 C C . THR A 1 167 ? -13.815 2.644 -2.212 1.00 95.50 167 THR A C 1
ATOM 1251 O O . THR A 1 167 ? -13.823 3.430 -1.264 1.00 95.50 167 THR A O 1
ATOM 1254 N N . ILE A 1 168 ? -12.882 2.656 -3.156 1.00 95.75 168 ILE A N 1
ATOM 1255 C CA . ILE A 1 168 ? -11.852 3.686 -3.270 1.00 95.75 168 ILE A CA 1
ATOM 1256 C C . ILE A 1 168 ? -12.112 4.434 -4.575 1.00 95.75 168 ILE A C 1
ATOM 1258 O O . ILE A 1 168 ? -12.416 3.812 -5.590 1.00 95.75 168 ILE A O 1
ATOM 1262 N N . ALA A 1 169 ? -12.037 5.762 -4.528 1.00 95.56 169 ALA A N 1
ATOM 1263 C CA . ALA A 1 169 ? -12.181 6.631 -5.686 1.00 95.56 169 ALA A CA 1
ATOM 1264 C C . ALA A 1 169 ? -11.029 7.636 -5.726 1.00 95.56 169 ALA A C 1
ATOM 1266 O O . ALA A 1 169 ? -10.599 8.152 -4.689 1.00 95.56 169 ALA A O 1
ATOM 1267 N N . CYS A 1 170 ? -10.531 7.922 -6.924 1.00 95.69 170 CYS A N 1
ATOM 1268 C CA . CYS A 1 170 ? -9.558 8.979 -7.140 1.00 95.69 170 CYS A CA 1
ATOM 1269 C C . CYS A 1 170 ? -10.233 10.352 -7.032 1.00 95.69 170 CYS A C 1
ATOM 1271 O O . CYS A 1 170 ? -11.348 10.542 -7.510 1.00 95.69 170 CYS A O 1
ATOM 1273 N N . VAL A 1 171 ? -9.527 11.341 -6.476 1.00 94.81 171 VAL A N 1
ATOM 1274 C CA . VAL A 1 171 ? -9.987 12.744 -6.467 1.00 94.81 171 VAL A CA 1
ATOM 1275 C C . VAL A 1 171 ? -10.171 13.309 -7.880 1.00 94.81 171 VAL A C 1
ATOM 1277 O O . VAL A 1 171 ? -10.985 14.200 -8.084 1.00 94.81 171 VAL A O 1
ATOM 1280 N N . SER A 1 172 ? -9.439 12.764 -8.854 1.00 94.12 172 SER A N 1
ATOM 1281 C CA . SER A 1 172 ? -9.542 13.129 -10.268 1.00 94.12 172 SER A CA 1
ATOM 1282 C C . SER A 1 172 ? -10.597 12.321 -11.025 1.00 94.12 172 SER A C 1
ATOM 1284 O O . SER A 1 172 ? -10.639 12.409 -12.245 1.00 94.12 172 SER A O 1
ATOM 1286 N N . ASN A 1 173 ? -11.400 11.489 -10.349 1.00 94.31 173 ASN A N 1
ATOM 1287 C CA . ASN A 1 173 ? -12.438 10.729 -11.034 1.00 94.31 173 ASN A CA 1
ATOM 1288 C C . ASN A 1 173 ? -13.562 11.663 -11.493 1.00 94.31 173 ASN A C 1
ATOM 1290 O O . ASN A 1 173 ? -14.202 12.329 -10.678 1.00 94.31 173 ASN A O 1
ATOM 1294 N N . GLU A 1 174 ? -13.806 11.696 -12.796 1.00 93.06 174 GLU A N 1
ATOM 1295 C CA . GLU A 1 174 ? -14.869 12.493 -13.401 1.00 93.06 174 GLU A CA 1
ATOM 1296 C C . GLU A 1 174 ? -16.243 11.843 -13.176 1.00 93.06 174 GLU A C 1
ATOM 1298 O O . GLU A 1 174 ? -16.365 10.682 -12.772 1.00 93.06 174 GLU A O 1
ATOM 1303 N N . VAL A 1 175 ? -17.315 12.590 -13.449 1.00 89.75 175 VAL A N 1
ATOM 1304 C CA . VAL A 1 175 ? -18.673 12.034 -13.401 1.00 89.75 175 VAL A CA 1
ATOM 1305 C C . VAL A 1 175 ? -18.806 10.954 -14.475 1.00 89.75 175 VAL A C 1
ATOM 1307 O O . VAL A 1 175 ? -18.680 11.240 -15.661 1.00 89.75 175 VAL A O 1
ATOM 1310 N N . GLY A 1 176 ? -19.071 9.718 -14.047 1.00 87.06 176 GLY A N 1
ATOM 1311 C CA . GLY A 1 176 ? -19.107 8.551 -14.935 1.00 87.06 176 GLY A CA 1
ATOM 1312 C C . GLY A 1 176 ? -17.729 7.982 -15.295 1.00 87.06 176 GLY A C 1
ATOM 1313 O O . GLY A 1 176 ? -17.663 7.095 -16.141 1.00 87.06 176 GLY A O 1
ATOM 1314 N N . GLY A 1 177 ? -16.651 8.471 -14.672 1.00 90.12 177 GLY A N 1
ATOM 1315 C CA . GLY A 1 177 ? -15.292 7.968 -14.867 1.00 90.12 177 GLY A CA 1
ATOM 1316 C C . GLY A 1 177 ? -15.043 6.592 -14.238 1.00 90.12 177 GLY A C 1
ATOM 1317 O O . GLY A 1 177 ? -15.861 6.063 -13.480 1.00 90.12 177 GLY A O 1
ATOM 1318 N N . ASP A 1 178 ? -13.878 6.024 -14.542 1.00 90.88 178 ASP A N 1
ATOM 1319 C CA . ASP A 1 178 ? -13.458 4.665 -14.183 1.00 90.88 178 ASP A CA 1
ATOM 1320 C C . ASP A 1 178 ? -12.379 4.611 -13.083 1.00 90.88 178 ASP A C 1
ATOM 1322 O O . ASP A 1 178 ? -11.945 3.529 -12.687 1.00 90.88 178 ASP A O 1
ATOM 1326 N N . LEU A 1 179 ? -11.986 5.755 -12.511 1.00 94.69 179 LEU A N 1
ATOM 1327 C CA . LEU A 1 179 ? -11.024 5.840 -11.406 1.00 94.69 179 LEU A CA 1
ATOM 1328 C C . LEU A 1 179 ? -11.701 5.589 -10.048 1.00 94.69 179 LEU A C 1
ATOM 1330 O O . LEU A 1 179 ? -11.524 6.344 -9.085 1.00 94.69 179 LEU A O 1
ATOM 1334 N N . ILE A 1 180 ? -12.518 4.541 -9.993 1.00 94.69 180 ILE A N 1
ATOM 1335 C CA . ILE A 1 180 ? -13.288 4.100 -8.834 1.00 94.69 180 ILE A CA 1
ATOM 1336 C C . ILE A 1 180 ? -13.431 2.576 -8.859 1.00 94.69 180 ILE A C 1
ATOM 1338 O O . ILE A 1 180 ? -13.672 1.981 -9.903 1.00 94.69 180 ILE A O 1
ATOM 1342 N N . GLY A 1 181 ? -13.304 1.932 -7.701 1.00 94.81 181 GLY A N 1
ATOM 1343 C CA . GLY A 1 181 ? -13.461 0.482 -7.581 1.00 94.81 181 GLY A CA 1
ATOM 1344 C C . GLY A 1 181 ? -13.876 0.060 -6.179 1.00 94.81 181 GLY A C 1
ATOM 1345 O O . GLY A 1 181 ? -13.591 0.758 -5.204 1.00 94.81 181 GLY A O 1
ATOM 1346 N N . ASN A 1 182 ? -14.548 -1.086 -6.067 1.00 95.75 182 ASN A N 1
ATOM 1347 C CA . ASN A 1 182 ? -14.942 -1.690 -4.793 1.00 95.75 182 ASN A CA 1
ATOM 1348 C C . ASN A 1 182 ? -14.407 -3.116 -4.703 1.00 95.75 182 ASN A C 1
ATOM 1350 O O . ASN A 1 182 ? -14.576 -3.908 -5.623 1.00 95.75 182 ASN A O 1
ATOM 1354 N N . ALA A 1 183 ? -13.777 -3.446 -3.583 1.00 96.31 183 ALA A N 1
ATOM 1355 C CA . ALA A 1 183 ? -13.245 -4.779 -3.335 1.00 96.31 183 ALA A CA 1
ATOM 1356 C C . ALA A 1 183 ? -13.490 -5.189 -1.883 1.00 96.31 183 ALA A C 1
ATOM 1358 O O . ALA A 1 183 ? -13.769 -4.348 -1.022 1.00 96.31 183 ALA A O 1
ATOM 1359 N N . LEU A 1 184 ? -13.370 -6.489 -1.616 1.00 96.31 184 LEU A N 1
ATOM 1360 C CA . LEU A 1 184 ? -13.320 -7.027 -0.264 1.00 96.31 184 LEU A CA 1
ATOM 1361 C C . LEU A 1 184 ? -11.885 -6.920 0.265 1.00 96.31 184 LEU A C 1
ATOM 1363 O O . LEU A 1 184 ? -10.974 -7.565 -0.250 1.00 96.31 184 LEU A O 1
ATOM 1367 N N . TRP A 1 185 ? -11.687 -6.102 1.294 1.00 96.56 185 TRP A N 1
ATOM 1368 C CA . TRP A 1 185 ? -10.382 -5.852 1.899 1.00 96.56 185 TRP A CA 1
ATOM 1369 C C . TRP A 1 185 ? -10.221 -6.657 3.180 1.00 96.56 185 TRP A C 1
ATOM 1371 O O . TRP A 1 185 ? -11.016 -6.495 4.106 1.00 96.56 185 TRP A O 1
ATOM 1381 N N . LEU A 1 186 ? -9.158 -7.459 3.247 1.00 96.94 186 LEU A N 1
ATOM 1382 C CA . LEU A 1 186 ? -8.683 -8.116 4.462 1.00 96.94 186 LEU A CA 1
ATOM 1383 C C . LEU A 1 186 ? -7.557 -7.280 5.081 1.00 96.94 186 LEU A C 1
ATOM 1385 O O . LEU A 1 186 ? -6.572 -6.966 4.411 1.00 96.94 186 LEU A O 1
ATOM 1389 N N . GLY A 1 187 ? -7.667 -6.936 6.362 1.00 96.38 187 GLY A N 1
ATOM 1390 C CA . GLY A 1 187 ? -6.605 -6.198 7.040 1.00 96.38 187 GLY A CA 1
ATOM 1391 C C . GLY A 1 187 ? -6.801 -6.044 8.541 1.00 96.38 187 GLY A C 1
ATOM 1392 O O . GLY A 1 187 ? -7.870 -6.316 9.086 1.00 96.38 187 GLY A O 1
ATOM 1393 N N . TRP A 1 188 ? -5.756 -5.580 9.224 1.00 97.56 188 TRP A N 1
ATOM 1394 C CA . TRP A 1 188 ? -5.806 -5.282 10.652 1.00 97.56 188 TRP A CA 1
ATOM 1395 C C . TRP A 1 188 ? -6.130 -3.795 10.869 1.00 97.56 188 TRP A C 1
ATOM 1397 O O . TRP A 1 188 ? -5.501 -2.944 10.232 1.00 97.56 188 TRP A O 1
ATOM 1407 N N . PRO A 1 189 ? -7.109 -3.431 11.723 1.00 95.81 189 PRO A N 1
ATOM 1408 C CA . PRO A 1 189 ? -7.549 -2.045 11.797 1.00 95.81 189 PRO A CA 1
ATOM 1409 C C . PRO A 1 189 ? -6.459 -1.107 12.326 1.00 95.81 189 PRO A C 1
ATOM 1411 O O . PRO A 1 189 ? -5.900 -1.325 13.399 1.00 95.81 189 PRO A O 1
ATOM 1414 N N . VAL A 1 190 ? -6.241 0.010 11.625 1.00 94.44 190 VAL A N 1
ATOM 1415 C CA . VAL A 1 190 ? -5.241 1.034 11.992 1.00 94.44 190 VAL A CA 1
ATOM 1416 C C . VAL A 1 190 ? -5.430 1.544 13.426 1.00 94.44 190 VAL A C 1
ATOM 1418 O O . VAL A 1 190 ? -4.451 1.801 14.118 1.00 94.44 190 VAL A O 1
ATOM 1421 N N . ARG A 1 191 ? -6.673 1.632 13.917 1.00 93.94 191 ARG A N 1
ATOM 1422 C CA . ARG A 1 191 ? -6.958 2.018 15.311 1.00 93.94 191 ARG A CA 1
ATOM 1423 C C . ARG A 1 191 ? -6.295 1.097 16.345 1.00 93.94 191 ARG A C 1
ATOM 1425 O O . ARG A 1 191 ? -5.884 1.592 17.384 1.00 93.94 191 ARG A O 1
ATOM 1432 N N . GLU A 1 192 ? -6.164 -0.200 16.061 1.00 96.56 192 GLU A N 1
ATOM 1433 C CA . GLU A 1 192 ? -5.557 -1.171 16.981 1.00 96.56 192 GLU A CA 1
ATOM 1434 C C . GLU A 1 192 ? -4.036 -0.980 17.011 1.00 96.56 192 GLU A C 1
ATOM 1436 O O . GLU A 1 192 ? -3.417 -0.967 18.074 1.00 96.56 192 GLU A O 1
ATOM 1441 N N . LEU A 1 193 ? -3.438 -0.736 15.839 1.00 96.06 193 LEU A N 1
ATOM 1442 C CA . LEU A 1 193 ? -2.030 -0.364 15.718 1.00 96.06 193 LEU A CA 1
ATOM 1443 C C . LEU A 1 193 ? -1.727 0.946 16.463 1.00 96.06 193 LEU A C 1
ATOM 1445 O O . LEU A 1 193 ? -0.744 1.030 17.197 1.00 96.06 193 LEU A O 1
ATOM 1449 N N . LEU A 1 194 ? -2.576 1.964 16.307 1.00 95.56 194 LEU A N 1
ATOM 1450 C CA . LEU A 1 194 ? -2.417 3.233 17.016 1.00 95.56 194 LEU A CA 1
ATOM 1451 C C . LEU A 1 194 ? -2.615 3.059 18.523 1.00 95.56 194 LEU A C 1
ATOM 1453 O O . LEU A 1 194 ? -1.828 3.603 19.290 1.00 95.56 194 LEU A O 1
ATOM 1457 N N . ALA A 1 195 ? -3.595 2.266 18.963 1.00 95.62 195 ALA A N 1
ATOM 1458 C CA . ALA A 1 195 ? -3.799 1.959 20.378 1.00 95.62 195 ALA A CA 1
ATOM 1459 C C . ALA A 1 195 ? -2.566 1.290 21.010 1.00 95.62 195 ALA A C 1
ATOM 1461 O O . ALA A 1 195 ? -2.232 1.586 22.157 1.00 95.62 195 ALA A O 1
ATOM 1462 N N . MET A 1 196 ? -1.837 0.454 20.258 1.00 96.25 196 MET A N 1
ATOM 1463 C CA . MET A 1 196 ? -0.555 -0.079 20.722 1.00 96.25 196 MET A CA 1
ATOM 1464 C C . MET A 1 196 ? 0.474 1.025 20.976 1.00 96.25 196 MET A C 1
ATOM 1466 O O . MET A 1 196 ? 1.163 0.954 21.990 1.00 96.25 196 MET A O 1
ATOM 1470 N N . ALA A 1 197 ? 0.578 2.031 20.106 1.00 97.12 197 ALA A N 1
ATOM 1471 C CA . ALA A 1 197 ? 1.526 3.138 20.266 1.00 97.12 197 ALA A CA 1
ATOM 1472 C C . ALA A 1 197 ? 1.102 4.148 21.349 1.00 97.12 197 ALA A C 1
ATOM 1474 O O . ALA A 1 197 ? 1.952 4.738 22.013 1.00 97.12 197 ALA A O 1
ATOM 1475 N N . GLY A 1 198 ? -0.209 4.321 21.543 1.00 96.62 198 GLY A N 1
ATOM 1476 C CA . GLY A 1 198 ? -0.800 5.280 22.475 1.00 96.62 198 GLY A CA 1
ATOM 1477 C C . GLY A 1 198 ? -0.558 6.726 22.032 1.00 96.62 198 GLY A C 1
ATOM 1478 O O . GLY A 1 198 ? 0.409 7.331 22.472 1.00 96.62 198 GLY A O 1
ATOM 1479 N N . PRO A 1 199 ? -1.381 7.320 21.151 1.00 96.00 199 PRO A N 1
ATOM 1480 C CA . PRO A 1 199 ? -1.201 8.712 20.746 1.00 96.00 199 PRO A CA 1
ATOM 1481 C C . PRO A 1 199 ? -1.375 9.656 21.941 1.00 96.00 199 PRO A C 1
ATOM 1483 O O . PRO A 1 199 ? -2.357 9.550 22.678 1.00 96.00 199 PRO A O 1
ATOM 1486 N N . LYS A 1 200 ? -0.435 10.589 22.123 1.00 94.44 200 LYS A N 1
ATOM 1487 C CA . LYS A 1 200 ? -0.459 11.545 23.238 1.00 94.44 200 LYS A CA 1
ATOM 1488 C C . LYS A 1 200 ? -1.529 12.625 23.037 1.00 94.44 200 LYS A C 1
ATOM 1490 O O . LYS A 1 200 ? -1.919 12.913 21.897 1.00 94.44 200 LYS A O 1
ATOM 1495 N N . PRO A 1 201 ? -1.984 13.286 24.119 1.00 92.62 201 PRO A N 1
ATOM 1496 C CA . PRO A 1 201 ? -2.765 14.513 24.003 1.00 92.62 201 PRO A CA 1
ATOM 1497 C C . PRO A 1 201 ? -2.072 15.517 23.068 1.00 92.62 201 PRO A C 1
ATOM 1499 O O . PRO A 1 201 ? -0.866 15.727 23.159 1.00 92.62 201 PRO A O 1
ATOM 1502 N N . GLY A 1 202 ? -2.834 16.109 22.147 1.00 90.12 202 GLY A N 1
ATOM 1503 C CA . GLY A 1 202 ? -2.308 17.010 21.114 1.00 90.12 202 GLY A CA 1
ATOM 1504 C C . GLY A 1 202 ? -1.970 16.347 19.772 1.00 90.12 202 GLY A C 1
ATOM 1505 O O . GLY A 1 202 ? -1.776 17.065 18.801 1.00 90.12 202 GLY A O 1
ATOM 1506 N N . ALA A 1 203 ? -1.959 15.011 19.666 1.00 92.88 203 ALA A N 1
ATOM 1507 C CA . ALA A 1 203 ? -1.844 14.337 18.370 1.00 92.88 203 ALA A CA 1
ATOM 1508 C C . ALA A 1 203 ? -3.144 14.494 17.558 1.00 92.88 203 ALA A C 1
ATOM 1510 O O . ALA A 1 203 ? -4.163 13.873 17.873 1.00 92.88 203 ALA A O 1
ATOM 1511 N N . ASP A 1 204 ? -3.121 15.317 16.511 1.00 91.19 204 ASP A N 1
ATOM 1512 C CA . ASP A 1 204 ? -4.286 15.710 15.701 1.00 91.19 204 ASP A CA 1
ATOM 1513 C C . ASP A 1 204 ? -4.332 15.063 14.303 1.00 91.19 204 ASP A C 1
ATOM 1515 O O . ASP A 1 204 ? -5.378 15.055 13.648 1.00 91.19 204 ASP A O 1
ATOM 1519 N N . MET A 1 205 ? -3.231 14.451 13.866 1.00 93.62 205 MET A N 1
ATOM 1520 C CA . MET A 1 205 ? -3.098 13.824 12.556 1.00 93.62 205 MET A CA 1
ATOM 1521 C C . MET A 1 205 ? -2.198 12.586 12.612 1.00 93.62 205 MET A C 1
ATOM 1523 O O . MET A 1 205 ? -1.173 12.554 13.288 1.00 93.62 205 MET A O 1
ATOM 1527 N N . VAL A 1 206 ? -2.559 11.575 11.827 1.00 95.75 206 VAL A N 1
ATOM 1528 C CA . VAL A 1 206 ? -1.703 10.448 11.459 1.00 95.75 206 VAL A CA 1
ATOM 1529 C C . VAL A 1 206 ? -1.076 10.752 10.102 1.00 95.75 206 VAL A C 1
ATOM 1531 O O . VAL A 1 206 ? -1.782 10.843 9.096 1.00 95.75 206 VAL A O 1
ATOM 1534 N N . LEU A 1 207 ? 0.247 10.909 10.064 1.00 96.25 207 LEU A N 1
ATOM 1535 C CA . LEU A 1 207 ? 1.002 11.036 8.820 1.00 96.25 207 LEU A CA 1
ATOM 1536 C C . LEU A 1 207 ? 1.452 9.651 8.349 1.00 96.25 207 LEU A C 1
ATOM 1538 O O . LEU A 1 207 ? 2.347 9.049 8.936 1.00 96.25 207 LEU A O 1
ATOM 1542 N N . SER A 1 208 ? 0.861 9.169 7.262 1.00 95.81 208 SER A N 1
ATOM 1543 C CA . SER A 1 208 ? 1.311 7.959 6.574 1.00 95.81 208 SER A CA 1
ATOM 1544 C C . SER A 1 208 ? 2.456 8.302 5.630 1.00 95.81 208 SER A C 1
ATOM 1546 O O . SER A 1 208 ? 2.386 9.311 4.927 1.00 95.81 208 SER A O 1
ATOM 1548 N N . ARG A 1 209 ? 3.496 7.465 5.596 1.00 94.56 209 ARG A N 1
ATOM 1549 C CA . ARG A 1 209 ? 4.618 7.564 4.655 1.00 94.56 209 ARG A CA 1
ATOM 1550 C C . ARG A 1 209 ? 4.950 6.185 4.099 1.00 94.56 209 ARG A C 1
ATOM 1552 O O . ARG A 1 209 ? 5.097 5.240 4.869 1.00 94.56 209 ARG A O 1
ATOM 1559 N N . SER A 1 210 ? 5.090 6.083 2.786 1.00 91.31 210 SER A N 1
ATOM 1560 C CA . SER A 1 210 ? 5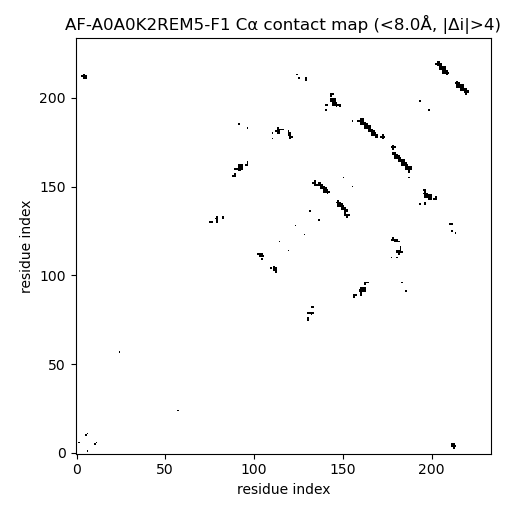.487 4.859 2.084 1.00 91.31 210 SER A CA 1
ATOM 1561 C C . SER A 1 210 ? 7.002 4.792 1.847 1.00 91.31 210 SER A C 1
ATOM 1563 O O . SER A 1 210 ? 7.740 5.754 2.069 1.00 91.31 210 SER A O 1
ATOM 1565 N N . THR A 1 211 ? 7.483 3.644 1.366 1.00 88.06 211 THR A N 1
ATOM 1566 C CA . THR A 1 211 ? 8.903 3.407 1.050 1.00 88.06 211 THR A CA 1
ATOM 1567 C C . THR A 1 211 ? 9.405 4.199 -0.157 1.00 88.06 211 THR A C 1
ATOM 1569 O O . THR A 1 211 ? 10.594 4.481 -0.245 1.00 88.06 211 THR A O 1
ATOM 1572 N N . ASP A 1 212 ? 8.516 4.572 -1.079 1.00 84.25 212 ASP A N 1
ATOM 1573 C CA . ASP A 1 212 ? 8.793 5.499 -2.187 1.00 84.25 212 ASP A CA 1
ATOM 1574 C C . ASP A 1 212 ? 8.565 6.974 -1.792 1.00 84.25 212 ASP A C 1
ATOM 1576 O O . ASP A 1 212 ? 8.675 7.868 -2.629 1.00 84.25 212 ASP A O 1
ATOM 1580 N N . GLY A 1 213 ? 8.280 7.206 -0.503 1.00 85.94 213 GLY A N 1
ATOM 1581 C CA . GLY A 1 213 ? 8.143 8.485 0.192 1.00 85.94 213 GLY A CA 1
ATOM 1582 C C . GLY A 1 213 ? 6.947 9.342 -0.206 1.00 85.94 213 GLY A C 1
ATOM 1583 O O . GLY A 1 213 ? 6.929 10.534 0.107 1.00 85.94 213 GLY A O 1
ATOM 1584 N N . TRP A 1 214 ? 5.927 8.737 -0.811 1.00 89.06 214 TRP A N 1
ATOM 1585 C CA . TRP A 1 214 ? 4.586 9.309 -0.810 1.00 89.06 214 TRP A CA 1
ATOM 1586 C C . TRP A 1 214 ? 4.077 9.480 0.631 1.00 89.06 214 TRP A C 1
ATOM 1588 O O . TRP A 1 214 ? 4.410 8.700 1.530 1.00 89.06 214 TRP A O 1
ATOM 1598 N N . THR A 1 215 ? 3.281 10.524 0.867 1.00 93.62 215 THR A N 1
ATOM 1599 C CA . THR A 1 215 ? 2.717 10.819 2.188 1.00 93.62 215 THR A CA 1
ATOM 1600 C C . THR A 1 215 ? 1.249 11.202 2.118 1.00 93.62 215 THR A C 1
ATOM 1602 O O . THR A 1 215 ? 0.863 11.957 1.228 1.00 93.62 215 THR A O 1
ATOM 1605 N N . ALA A 1 216 ? 0.470 10.797 3.121 1.00 93.12 216 ALA A N 1
ATOM 1606 C CA . ALA A 1 216 ? -0.891 11.287 3.331 1.00 93.12 216 ALA A CA 1
ATOM 1607 C C . ALA A 1 216 ? -1.194 11.513 4.810 1.00 93.12 216 ALA A C 1
ATOM 1609 O O . ALA A 1 216 ? -0.861 10.689 5.662 1.00 93.12 216 ALA A O 1
ATOM 1610 N N . GLY A 1 217 ? -1.850 12.634 5.100 1.00 93.62 217 GLY A N 1
ATOM 1611 C CA . GLY A 1 217 ? -2.343 12.971 6.428 1.00 93.62 217 GLY A CA 1
ATOM 1612 C C . GLY A 1 217 ? -3.793 12.533 6.602 1.00 93.62 217 GLY A C 1
ATOM 1613 O O . GLY A 1 217 ? -4.638 12.851 5.772 1.00 93.62 217 GLY A O 1
ATOM 1614 N N . THR A 1 218 ? -4.088 11.817 7.684 1.00 92.38 218 THR A N 1
ATOM 1615 C CA . THR A 1 218 ? -5.461 11.513 8.112 1.00 92.38 218 THR A CA 1
ATOM 1616 C C . THR A 1 218 ? -5.691 12.126 9.491 1.00 92.38 218 THR A C 1
ATOM 1618 O O . THR A 1 218 ? -4.936 11.802 10.407 1.00 92.38 218 THR A O 1
ATOM 1621 N N . PRO A 1 219 ? -6.694 12.999 9.685 1.00 90.75 219 PRO A N 1
ATOM 1622 C CA . PRO A 1 219 ? -7.009 13.538 11.007 1.00 90.75 219 PRO A CA 1
ATOM 1623 C C . PRO A 1 219 ? -7.263 12.417 12.029 1.00 90.75 219 PRO A C 1
ATOM 1625 O O . PRO A 1 219 ? -8.003 11.475 11.748 1.00 90.75 219 PRO A O 1
ATOM 1628 N N . SER A 1 220 ? -6.649 12.504 13.213 1.00 74.50 220 SER A N 1
ATOM 1629 C CA . SER A 1 220 ? -6.748 11.474 14.266 1.00 74.50 220 SER A CA 1
ATOM 1630 C C . SER A 1 220 ? -8.094 11.510 14.998 1.00 74.50 220 SER A C 1
ATOM 1632 O O . SER A 1 220 ? -8.547 10.505 15.550 1.00 74.50 220 SER A O 1
ATOM 1634 N N . ARG A 1 221 ? -8.759 12.670 14.978 1.00 68.38 221 ARG A N 1
ATOM 1635 C CA . ARG A 1 221 ? -10.130 12.864 15.446 1.00 68.38 221 ARG A CA 1
ATOM 1636 C C . ARG A 1 221 ? -11.026 13.144 14.254 1.00 68.38 221 ARG A C 1
ATOM 1638 O O . ARG A 1 221 ? -10.682 13.923 13.366 1.00 68.38 221 ARG A O 1
ATOM 1645 N N . ARG A 1 222 ? -12.234 12.583 14.290 1.00 46.88 222 ARG A N 1
ATOM 1646 C CA . ARG A 1 222 ? -13.353 13.102 13.506 1.00 46.88 222 ARG A CA 1
ATOM 1647 C C . ARG A 1 222 ? -13.619 14.512 14.033 1.00 46.88 222 ARG A C 1
ATOM 1649 O O . ARG A 1 222 ? -14.221 14.662 15.091 1.00 46.88 222 ARG A O 1
ATOM 1656 N N . SER A 1 223 ? -13.058 15.524 13.377 1.00 35.06 223 SER A N 1
ATOM 1657 C CA . SER A 1 223 ? -13.291 16.915 13.751 1.00 35.06 223 SER A CA 1
ATOM 1658 C C . SER A 1 223 ? -14.803 17.170 13.702 1.00 35.06 223 SER A C 1
ATOM 1660 O O . SER A 1 223 ? -15.399 16.949 12.645 1.00 35.06 223 SER A O 1
ATOM 1662 N N . PRO A 1 224 ? -15.452 17.598 14.800 1.00 39.47 224 PRO A N 1
ATOM 1663 C CA . PRO A 1 224 ? -16.872 17.949 14.776 1.00 39.47 224 PRO A CA 1
ATOM 1664 C C . PRO A 1 224 ? -17.151 19.186 13.902 1.00 39.47 224 PRO A C 1
ATOM 1666 O O . PRO A 1 224 ? -18.303 19.511 13.651 1.00 39.47 224 PRO A O 1
ATOM 1669 N N . THR A 1 225 ? -16.111 19.865 13.408 1.00 36.16 225 THR A N 1
ATOM 1670 C CA . THR A 1 225 ? -16.194 21.157 12.718 1.00 36.16 225 THR A CA 1
ATOM 1671 C C . THR A 1 225 ? -16.317 21.070 11.192 1.00 36.16 225 THR A C 1
ATOM 1673 O O . THR A 1 225 ? -16.270 22.101 10.520 1.00 36.16 225 THR A O 1
ATOM 1676 N N . ILE A 1 226 ? -16.502 19.879 10.608 1.00 40.94 226 ILE A N 1
ATOM 1677 C CA . ILE A 1 226 ? -16.965 19.762 9.211 1.00 40.94 226 ILE A CA 1
ATOM 1678 C C . ILE A 1 226 ? -18.491 19.915 9.224 1.00 40.94 226 ILE A C 1
ATOM 1680 O O . ILE A 1 226 ? -19.247 18.953 9.156 1.00 40.94 226 ILE A O 1
ATOM 1684 N N . GLY A 1 227 ? -18.926 21.158 9.408 1.00 39.81 227 GLY A N 1
ATOM 1685 C CA . GLY A 1 227 ? -20.325 21.558 9.487 1.00 39.81 227 GLY A CA 1
ATOM 1686 C C . GLY A 1 227 ? -20.426 22.949 10.098 1.00 39.81 227 GLY A C 1
ATOM 1687 O O . GLY A 1 227 ? -20.372 23.094 11.311 1.00 39.81 227 GLY A O 1
ATOM 1688 N N . THR A 1 228 ? -20.572 23.961 9.242 1.00 35.59 228 THR A N 1
ATOM 1689 C CA . THR A 1 228 ? -20.762 25.394 9.547 1.00 35.59 228 THR A CA 1
ATOM 1690 C C . THR A 1 228 ? -19.521 26.172 10.020 1.00 35.59 228 THR A C 1
ATOM 1692 O O . THR A 1 228 ? -19.242 26.322 11.202 1.00 35.59 228 THR A O 1
ATOM 1695 N N . ARG A 1 229 ? -18.802 26.781 9.063 1.00 36.38 229 ARG A N 1
ATOM 1696 C CA . ARG A 1 229 ? -18.219 28.114 9.286 1.00 36.38 229 ARG A CA 1
ATOM 1697 C C . ARG A 1 229 ? -19.288 29.131 8.905 1.00 36.38 229 ARG A C 1
ATOM 1699 O O . ARG A 1 229 ? -19.483 29.383 7.721 1.00 36.38 229 ARG A O 1
ATOM 1706 N N . SER A 1 230 ? -19.977 29.708 9.880 1.00 42.47 230 SER A N 1
ATOM 1707 C CA . SER A 1 230 ? -20.577 31.026 9.684 1.00 42.47 230 SER A CA 1
ATOM 1708 C C . SER A 1 230 ? -19.443 32.049 9.740 1.00 42.47 230 SER A C 1
ATOM 1710 O O . SER A 1 230 ? -18.790 32.192 10.773 1.00 42.47 230 SER A O 1
ATOM 1712 N N . SER A 1 231 ? -19.169 32.714 8.620 1.00 35.59 231 SER A N 1
ATOM 1713 C CA . SER A 1 231 ? -18.352 33.928 8.611 1.00 35.59 231 SER A CA 1
ATOM 1714 C C . SER A 1 231 ? -19.082 34.996 9.425 1.00 35.59 231 SER A C 1
ATOM 1716 O O . SER A 1 231 ? -20.240 35.264 9.100 1.00 35.59 231 SER A O 1
ATOM 1718 N N . PRO A 1 232 ? -18.471 35.633 10.436 1.00 41.44 232 PRO A N 1
ATOM 1719 C CA . PRO A 1 232 ? -18.948 36.928 10.876 1.00 41.44 232 PRO A CA 1
ATOM 1720 C C . PRO A 1 232 ? -18.532 37.936 9.805 1.00 41.44 232 PRO A C 1
ATOM 1722 O O . PRO A 1 232 ? -17.354 38.060 9.475 1.00 41.44 232 PRO A O 1
ATOM 1725 N N . SER A 1 233 ? -19.519 38.582 9.203 1.00 42.50 233 SER A N 1
ATOM 1726 C CA . SER A 1 233 ? -19.343 39.902 8.618 1.00 42.50 233 SER A CA 1
ATOM 1727 C C . SER A 1 233 ? -19.018 40.883 9.742 1.00 42.50 233 SER A C 1
ATOM 1729 O O . SER A 1 233 ? -19.841 41.015 10.646 1.00 42.50 233 SER A O 1
ATOM 1731 N N . GLU A 1 234 ? -17.850 41.515 9.678 1.00 38.94 234 GLU A N 1
ATOM 1732 C CA . GLU A 1 234 ? -17.596 42.946 9.931 1.00 38.94 234 GLU A CA 1
ATOM 1733 C C . GLU A 1 234 ? -16.129 43.272 9.623 1.00 38.94 234 GLU A C 1
ATOM 1735 O O . GLU A 1 234 ? -15.238 42.511 10.067 1.00 38.94 234 GLU A O 1
#

Secondary structure (DSSP, 8-state):
---GGG--GGGGHHHHHHHHHHHHHHHHHHHHHHT-----S---HHHHHHHHHHHHHHHHHHHHHHHHHHHHHHHHHHHHHHHHHHPPPPPPSSPP-PPPTT-S---TTPPPSS--GGGS----SSSS-----GGG-EEEE-SSBSS-EEEEHHHHHTS--EEEEEEEE-TTPPTT-S-EEEEEEEE--HHHHHHHH-BPTT--EEEEE-TT--EEEEESS--TTSS---PPP-

Foldseek 3Di:
DQDPLQPDVVSVPVVVVVVVLVVVLVVVVVVVVVPDDPDPDDDDPPVVVVVVVSVVVSVVVVVVSVVVVVVVLVVLVVLLVVVVVVDDADDAPDDDPDDDPPNFDDDVLDATPAHPPVLQDDDDPDPRDGSDRQQPDWDWDDDQFPAIDIDGNVNQRVANKHKDWDKDADPPADDSRSRIHIHIDIGDDVVVVRVVRHGDPPQQWDWDADSSGDIDIDTPDPPPPPDDDDDDDD

Mean predicted aligned error: 12.33 Å

Nearest PDB structures (foldseek):
  2xts-assembly1_C  TM=8.877E-01  e=1.439E-03  Paracoccus pantotrophu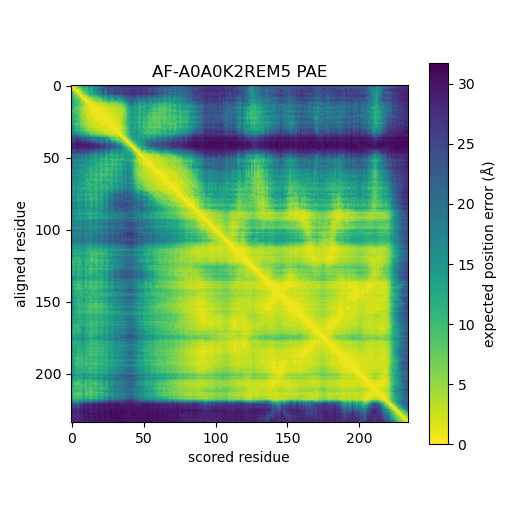s
  9gc3-assembly1_A  TM=2.499E-01  e=7.306E+00  Saccharomyces cerevisiae
  6z1p-assembly1_Ay  TM=2.109E-01  e=6.478E+00  Tetrahymena thermophila SB210

=== Feature glossary ===
The record interleaves many kinds of information about one protein. Here is each kind framed as the question it answers.

Q: What does the local fold look like, residue by residue?
A: The Foldseek 3Di string encodes local tertiary geometry as a 20-letter alphabet — one character per residue — derived from the relative positions of nearby Cα atoms. Unlike the amino-acid sequence, 3Di is a direct function of the 3D structure, so two proteins with the same fold have similar 3Di strings even at low sequence identity.

Q: Which residues are in helices, strands, or loops?
A: The SS8 string is DSSP's per-residue secondary-structure call. α-helix (H) means an i→i+4 H-bond ladder; β-strand (E) means the residue participates in a β-sheet; 3₁₀ (G) and π (I) are tighter and wider helices; T/S are turns/bends; '-' is loop.

Q: How big and how compact is the whole molecule?
A: Radius of gyration (Rg) is the root-mean-square distance of Cα atoms from their centroid — a single number for overall size and compactness. A globular domain of N residues has Rg ≈ 2.2·N^0.38 Å; an extended or disordered chain has a much larger Rg. The Cα contact count is the number of residue pairs whose Cα atoms are within 8 Å and are more than four positions apart in sequence — a standard proxy for tertiary packing density. The bounding box is the smallest axis-aligned box enclosing all Cα atoms.

Q: Where is each backbone atom in 3D?
A: Structure coordinates are given as an mmCIF _atom_site loop: one row per atom with element, residue name, chain id, sequence number, and x/y/z position in Å. Only the four main-chain atoms per residue are included here; side chains are omitted to keep the record compact.

Q: What is the amino-acid chain?
A: Primary structure: the covalent order of the twenty standard amino acids along the backbone. Two proteins with the same sequence will (almost always) fold to the same structure; two with 30% identity often share a fold but not the details.

Q: What if only a Cα trace is available?
A: Three-state secondary structure (P-SEA) collapses the eight DSSP classes into helix (a), strand (b), and coil (c). P-SEA assigns these from Cα geometry alone — distances and angles — without requiring backbone oxygens, so it works on any Cα trace.

Q: What family and function is it annotated with?
A: Database cross-references. InterPro integrates a dozen domain/family signature databases into unified entries with residue-range hits. GO terms attach function/process/location labels with evidence codes. CATH codes position the fold in a four-level structural taxonomy. Organism is the NCBI-taxonomy species name.

Q: How confident is the AlphaFold model at each residue?
A: pLDDT is the predicted lDDT-Cα score: AlphaFold's confidence that the local environment of each residue (all inter-atomic distances within 15 Å) is correctly placed. It is a per-residue number between 0 and 100, with higher meaning more reliable.

Q: How mobile is each atom in the crystal?
A: B-factor (Debye–Waller factor) reflects atomic displacement in the crystal lattice. It is an experimental observable (units Å²), not a prediction; low values mean the atom is pinned down, high values mean it moves or is heterogeneous across the crystal.

Q: Which residues are buried vs exposed?
A: SASA measures how much of the protein is reachable by solvent. It is computed by rolling a water-sized probe over the atomic surface and summing the exposed area (Å²). Per-residue SASA distinguishes core (buried, low SASA) from surface (exposed, high SASA) residues; total SASA is a whole-molecule size measure.

Q: What do the diagnostic plots show?
A: Plot images: a contact map (which residues are close in 3D, as an N×N binary image), a Ramachandran scatter (backbone torsion angles, revealing secondary-structure composition at a glance), and — for AlphaFold structures — a PAE heatmap (pairwise prediction confidence).

Q: What known structures does this most resemble?
A: The Foldseek neighbor list gives the closest experimentally determined structures in the PDB, ranked by structural alignment. TM-score near 1 means near-identical fold; near 0.3 means only rough topology match. This is how one finds what a novel AlphaFold prediction most resembles in the solved-structure universe.

Q: Are the domains correctly placed relative to each other?
A: Predicted aligned error is AlphaFold's pairwise confidence. Unlike pLDDT (per-residue), PAE is per-residue-pair and captures whether two parts of the structure are correctly placed relativ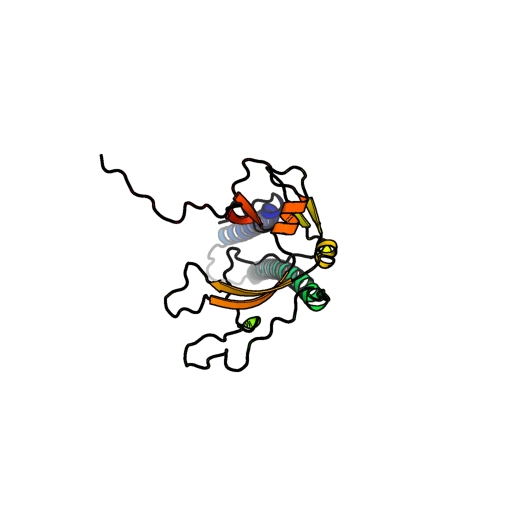e to each other. Units are ångströms of expected positional error.

Q: What do the rendered images show?
A: Structure images are PyMOL renders from six orthogonal camera directions. Cartoon representation draws helices as coils and strands as arrows; sticks shows the backbone as bonds; surface shows the solvent-excluded envelope. Rainbow coloring maps sequence position to hue (blue→red, N→C); chain coloring assigns a distinct color per polypeptide.

Q: What are the backbone torsion angles?
A: φ (phi) and ψ (psi) are the two rotatable backbone dihedrals per residue: φ is the C(i-1)–N–Cα–C torsion, ψ is the N–Cα–C–N(i+1) torsion, both in degrees on (−180°, 180°]. α-helical residues cluster near (−60°, −45°); β-strand residues near (−120°, +130°). A Ramachandran plot is simply a scatter of (φ, ψ) for every residue.